Protein AF-A0A839HH64-F1 (afdb_monomer_lite)

Structure (mmCIF, N/CA/C/O backbone):
data_AF-A0A839HH64-F1
#
_entry.id   AF-A0A839HH64-F1
#
loop_
_atom_site.group_PDB
_atom_site.id
_atom_site.type_symbol
_atom_site.label_atom_id
_atom_site.label_alt_id
_atom_site.label_comp_id
_atom_site.label_asym_id
_atom_site.label_entity_id
_atom_site.label_seq_id
_atom_site.pdbx_PDB_ins_code
_atom_site.Cartn_x
_atom_site.Cartn_y
_atom_site.Cartn_z
_atom_site.occupancy
_atom_site.B_iso_or_equiv
_atom_site.auth_seq_id
_atom_site.auth_comp_id
_atom_site.auth_asym_id
_atom_site.auth_atom_id
_atom_site.pdbx_PDB_model_num
ATOM 1 N N . MET A 1 1 ? -17.867 -3.709 -2.383 1.00 79.31 1 MET A N 1
ATOM 2 C CA . MET A 1 1 ? -16.392 -3.810 -2.399 1.00 79.31 1 MET A CA 1
ATOM 3 C C . MET A 1 1 ? -15.884 -2.866 -1.326 1.00 79.31 1 MET A C 1
ATOM 5 O O . MET A 1 1 ? -16.223 -1.696 -1.430 1.00 79.31 1 MET A O 1
ATOM 9 N N . ARG A 1 2 ? -15.208 -3.344 -0.273 1.00 93.31 2 ARG A N 1
ATOM 10 C CA . ARG A 1 2 ? -14.896 -2.517 0.907 1.00 93.31 2 ARG A CA 1
ATOM 11 C C . ARG A 1 2 ? -13.442 -2.041 0.867 1.00 93.31 2 ARG A C 1
ATOM 13 O O . ARG A 1 2 ? -12.534 -2.836 0.623 1.00 93.31 2 ARG A O 1
ATOM 20 N N . THR A 1 3 ? -13.228 -0.746 1.090 1.00 96.69 3 THR A N 1
ATOM 21 C CA . THR A 1 3 ? -11.912 -0.095 0.963 1.00 96.69 3 THR A CA 1
ATOM 22 C C . THR A 1 3 ? -11.360 0.332 2.318 1.00 96.69 3 THR A C 1
ATOM 24 O O . THR A 1 3 ? -12.058 0.978 3.097 1.00 96.69 3 THR A O 1
ATOM 27 N N . LEU A 1 4 ? -10.097 0.013 2.594 1.00 97.62 4 LEU A N 1
ATOM 28 C CA . LEU A 1 4 ? -9.349 0.557 3.725 1.00 97.62 4 LEU A CA 1
ATOM 29 C C . LEU A 1 4 ? -8.485 1.723 3.237 1.00 97.62 4 LEU A C 1
ATOM 31 O O . LEU A 1 4 ? -7.649 1.555 2.353 1.00 97.62 4 LEU A O 1
ATOM 35 N N . VAL A 1 5 ? -8.666 2.908 3.807 1.00 97.81 5 VAL A N 1
ATOM 36 C CA . VAL A 1 5 ? -7.832 4.077 3.510 1.00 97.81 5 VAL A CA 1
ATOM 37 C C . VAL A 1 5 ? -6.973 4.398 4.724 1.00 97.81 5 VAL A C 1
ATOM 39 O O . VAL A 1 5 ? -7.489 4.652 5.811 1.00 97.81 5 VAL A O 1
ATOM 42 N N . LEU A 1 6 ? -5.657 4.410 4.541 1.00 97.19 6 LEU A N 1
ATOM 43 C CA . LEU A 1 6 ? -4.685 4.776 5.562 1.00 97.19 6 LEU A CA 1
ATOM 44 C C . LEU A 1 6 ? -4.087 6.136 5.219 1.00 97.19 6 LEU A C 1
ATOM 46 O O . LEU A 1 6 ? -3.498 6.295 4.157 1.00 97.19 6 LEU A O 1
ATOM 50 N N . ARG A 1 7 ? -4.219 7.112 6.116 1.00 95.38 7 ARG A N 1
ATOM 51 C CA . ARG A 1 7 ? -3.589 8.433 5.997 1.00 95.38 7 ARG A CA 1
ATOM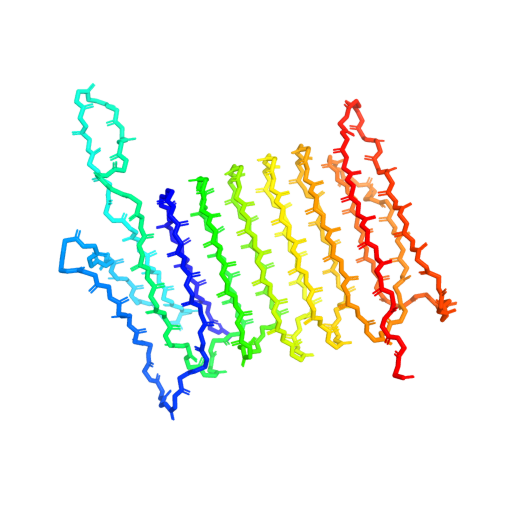 52 C C . ARG A 1 7 ? -2.512 8.559 7.055 1.00 95.38 7 ARG A C 1
ATOM 54 O O . ARG A 1 7 ? -2.819 8.719 8.236 1.00 95.38 7 ARG A O 1
ATOM 61 N N . LEU A 1 8 ? -1.264 8.427 6.631 1.00 91.38 8 LEU A N 1
ATOM 62 C CA . LEU A 1 8 ? -0.129 8.175 7.509 1.00 91.38 8 LEU A CA 1
ATOM 63 C C . LEU A 1 8 ? 0.887 9.319 7.434 1.00 91.38 8 LEU A C 1
ATOM 65 O O . LEU A 1 8 ? 1.167 9.857 6.363 1.00 91.38 8 LEU A O 1
ATOM 69 N N . GLY A 1 9 ? 1.468 9.663 8.582 1.00 87.62 9 GLY A N 1
ATOM 70 C CA . GLY A 1 9 ? 2.763 10.341 8.624 1.00 87.62 9 GLY A CA 1
ATOM 71 C C . GLY A 1 9 ? 3.918 9.333 8.551 1.00 87.62 9 GLY A C 1
ATOM 72 O O . GLY A 1 9 ? 3.677 8.135 8.377 1.00 87.62 9 GLY A O 1
ATOM 73 N N . PRO A 1 10 ? 5.164 9.791 8.739 1.00 89.25 10 PRO A N 1
ATOM 74 C CA . PRO A 1 10 ? 6.320 8.912 8.837 1.00 89.25 10 PRO A CA 1
ATOM 75 C C . PRO A 1 10 ? 6.176 7.869 9.947 1.00 89.25 10 PRO A C 1
ATOM 77 O O . PRO A 1 10 ? 5.667 8.161 11.032 1.00 89.25 10 PRO A O 1
ATOM 80 N N . GLY A 1 11 ? 6.661 6.656 9.695 1.00 91.38 11 GLY A N 1
ATOM 81 C CA . GLY A 1 11 ? 6.593 5.554 10.652 1.00 91.38 11 GLY A CA 1
ATOM 82 C C . GLY A 1 11 ? 6.403 4.201 9.986 1.00 91.38 11 GLY A C 1
ATOM 83 O O . GLY A 1 11 ? 6.681 4.037 8.803 1.00 91.38 11 GLY A O 1
ATOM 84 N N . ARG A 1 12 ? 5.928 3.225 10.756 1.00 95.50 12 ARG A N 1
ATOM 85 C CA . ARG A 1 12 ? 5.711 1.845 10.342 1.00 95.50 12 ARG A CA 1
ATOM 86 C C . ARG A 1 12 ? 4.278 1.397 10.623 1.00 95.50 12 ARG A C 1
ATOM 88 O O . ARG A 1 12 ? 3.781 1.532 11.739 1.00 95.50 12 ARG A O 1
ATOM 95 N N . VAL A 1 13 ? 3.645 0.789 9.626 1.00 97.12 13 VAL A N 1
ATOM 96 C CA . VAL A 1 13 ? 2.345 0.121 9.761 1.00 97.12 13 VAL A CA 1
ATOM 97 C C . VAL A 1 13 ? 2.488 -1.335 9.347 1.00 97.12 13 VAL A C 1
ATOM 99 O O . VAL A 1 13 ? 3.085 -1.629 8.317 1.00 97.12 13 VAL A O 1
ATOM 102 N N . GLN A 1 14 ? 1.943 -2.249 10.139 1.00 97.94 14 GLN A N 1
ATOM 103 C CA . GLN A 1 14 ? 1.872 -3.669 9.822 1.00 97.94 14 GLN A CA 1
ATOM 104 C C . GLN A 1 14 ? 0.412 -4.091 9.671 1.00 97.94 14 GLN A C 1
ATOM 106 O O . GLN A 1 14 ? -0.398 -3.828 10.552 1.00 97.94 14 GLN A O 1
ATOM 111 N N . LEU A 1 15 ? 0.094 -4.753 8.565 1.00 97.31 15 LEU A N 1
ATOM 112 C CA . LEU A 1 15 ? -1.215 -5.302 8.240 1.00 97.31 15 LEU A CA 1
ATOM 113 C C . LEU A 1 15 ? -1.132 -6.827 8.290 1.00 97.31 15 LEU A C 1
ATOM 115 O O . LEU A 1 15 ? -0.247 -7.419 7.664 1.00 97.31 15 LEU A O 1
ATOM 119 N N . SER A 1 16 ? -2.058 -7.443 9.013 1.00 95.81 16 SER A N 1
ATOM 120 C CA . SER A 1 16 ? -2.224 -8.894 9.107 1.00 95.81 16 SER A CA 1
ATOM 121 C C . SER A 1 16 ? -3.705 -9.268 9.003 1.00 95.81 16 SER A C 1
ATOM 123 O O . SER A 1 16 ? -4.564 -8.415 9.233 1.00 95.81 16 SER A O 1
ATOM 125 N N . PRO A 1 17 ? -4.048 -10.512 8.638 1.00 94.19 17 PRO A N 1
ATOM 126 C CA . PRO A 1 17 ? -5.440 -10.941 8.603 1.00 94.19 17 PRO A CA 1
ATOM 127 C C . PRO A 1 17 ? -6.057 -10.939 10.010 1.00 94.19 17 PRO A C 1
ATOM 129 O O . PRO A 1 17 ? -5.425 -11.349 10.987 1.00 94.19 17 PRO A O 1
ATOM 132 N N . ALA A 1 18 ? -7.306 -10.487 10.116 1.00 93.69 18 ALA A N 1
ATOM 133 C CA . ALA A 1 18 ? -8.106 -10.618 11.328 1.00 93.69 18 ALA A CA 1
ATOM 134 C C . ALA A 1 18 ? -8.768 -12.000 11.398 1.00 93.69 18 ALA A C 1
ATOM 136 O O . ALA A 1 18 ? -9.214 -12.544 10.390 1.00 93.69 18 ALA A O 1
ATOM 137 N N . ALA A 1 19 ? -8.883 -12.546 12.610 1.00 89.00 19 ALA A N 1
ATOM 138 C CA . ALA A 1 19 ? -9.630 -13.782 12.853 1.00 89.00 19 ALA A CA 1
ATOM 139 C C . ALA A 1 19 ? -11.159 -13.572 12.856 1.00 89.00 19 ALA A C 1
ATOM 141 O O . ALA A 1 19 ? -11.914 -14.533 12.742 1.00 89.00 19 ALA A O 1
ATOM 142 N N . GLY A 1 20 ? -11.614 -12.325 13.015 1.00 89.62 20 GLY A N 1
ATOM 143 C CA . GLY A 1 20 ? -13.026 -11.945 13.064 1.00 89.62 20 GLY A CA 1
ATOM 144 C C . GLY A 1 20 ? -13.391 -10.904 12.006 1.00 89.62 20 GLY A C 1
ATOM 145 O O . GLY A 1 20 ? -12.562 -10.502 11.197 1.00 89.62 20 GLY A O 1
ATOM 146 N N . ALA A 1 21 ? -14.642 -10.442 12.038 1.00 88.94 21 ALA A N 1
ATOM 147 C CA . ALA A 1 21 ? -15.165 -9.435 11.107 1.00 88.94 21 ALA A CA 1
ATOM 148 C C . ALA A 1 21 ? -14.762 -7.989 11.462 1.00 88.94 21 ALA A C 1
ATOM 150 O O . ALA A 1 21 ? -15.104 -7.045 10.748 1.00 88.94 21 ALA A O 1
ATOM 151 N N . GLU A 1 22 ? -14.068 -7.795 12.582 1.00 93.06 22 GLU A N 1
ATOM 152 C CA . GLU A 1 22 ? -13.715 -6.473 13.082 1.00 93.06 22 GLU A CA 1
ATOM 153 C C . GLU A 1 22 ? -12.325 -6.039 12.619 1.00 93.06 22 GLU A C 1
ATOM 155 O O . GLU A 1 22 ? -11.358 -6.797 12.661 1.00 93.06 22 GLU A O 1
ATOM 160 N N . LEU A 1 23 ? -12.232 -4.770 12.214 1.00 95.81 23 LEU A N 1
ATOM 161 C CA . LEU A 1 23 ? -10.964 -4.088 11.983 1.00 95.81 23 LEU A CA 1
ATOM 162 C C . LEU A 1 23 ? -10.389 -3.645 13.330 1.00 95.81 23 LEU A C 1
ATOM 164 O O . LEU A 1 23 ? -10.959 -2.754 13.974 1.00 95.81 23 LEU A O 1
ATOM 168 N N . ILE A 1 24 ? -9.258 -4.232 13.716 1.00 96.56 24 ILE A N 1
ATOM 169 C CA . ILE A 1 24 ? -8.593 -3.977 15.000 1.00 96.56 24 ILE A CA 1
ATOM 170 C C . ILE A 1 24 ? -7.303 -3.203 14.742 1.00 96.56 24 ILE A C 1
ATOM 172 O O . ILE A 1 24 ? -6.513 -3.581 13.881 1.00 96.56 24 ILE A O 1
ATOM 176 N N . VAL A 1 25 ? -7.083 -2.126 15.499 1.00 97.00 25 VAL A N 1
ATOM 177 C CA . VAL A 1 25 ? -5.849 -1.333 15.454 1.00 97.00 25 VAL A CA 1
ATOM 178 C C . VAL A 1 25 ? -5.179 -1.379 16.820 1.00 97.00 25 VAL A C 1
ATOM 180 O O . VAL A 1 25 ? -5.763 -0.965 17.819 1.00 97.00 25 VAL A O 1
ATOM 183 N N . THR A 1 26 ? -3.937 -1.845 16.859 1.00 96.75 26 THR A N 1
ATOM 184 C CA . THR A 1 26 ? -3.077 -1.854 18.043 1.00 96.75 26 THR A CA 1
ATOM 185 C C . THR A 1 26 ? -1.970 -0.820 17.866 1.00 96.75 26 THR A C 1
ATOM 187 O O . THR A 1 26 ? -1.238 -0.832 16.875 1.00 96.75 26 THR A O 1
ATOM 190 N N . CYS A 1 27 ? -1.873 0.106 18.817 1.00 94.44 27 CYS A N 1
ATOM 191 C CA . CYS A 1 27 ? -0.929 1.222 18.808 1.00 94.44 27 CYS A CA 1
ATOM 192 C C . CYS A 1 27 ? -0.763 1.792 20.226 1.00 94.44 27 CYS A C 1
ATOM 194 O O . CYS A 1 27 ? -1.498 1.410 21.140 1.00 94.44 27 CYS A O 1
ATOM 196 N N . ALA A 1 28 ? 0.191 2.706 20.414 1.00 90.69 28 ALA A N 1
ATOM 197 C CA . ALA A 1 28 ? 0.298 3.470 21.654 1.00 90.69 28 ALA A CA 1
ATOM 198 C C . ALA A 1 28 ? -0.903 4.424 21.826 1.00 90.69 28 ALA A C 1
ATOM 200 O O . ALA A 1 28 ? -1.497 4.875 20.846 1.00 90.69 28 ALA A O 1
ATOM 201 N N . ASN A 1 29 ? -1.257 4.754 23.073 1.00 86.62 29 ASN A N 1
ATOM 202 C CA . ASN A 1 29 ? -2.435 5.580 23.377 1.00 86.62 29 ASN A CA 1
ATOM 203 C C . ASN A 1 29 ? -2.401 6.959 22.699 1.00 86.62 29 ASN A C 1
ATOM 205 O O . ASN A 1 29 ? -3.432 7.464 22.267 1.00 86.62 29 ASN A O 1
ATOM 209 N N . ASP A 1 30 ? -1.219 7.557 22.579 1.00 86.12 30 ASP A N 1
ATOM 210 C CA . ASP A 1 30 ? -0.994 8.845 21.921 1.00 86.12 30 ASP A CA 1
ATOM 211 C C . ASP A 1 30 ? -0.938 8.750 20.385 1.00 86.12 30 ASP A C 1
ATOM 213 O O . ASP A 1 30 ? -0.837 9.770 19.706 1.00 86.12 30 ASP A O 1
ATOM 217 N N . GLN A 1 31 ? -1.037 7.539 19.833 1.00 89.69 31 GLN A N 1
ATOM 218 C CA . GLN A 1 31 ? -1.031 7.257 18.400 1.00 89.69 31 GLN A CA 1
ATOM 219 C C . GLN A 1 31 ? -2.377 6.736 17.884 1.00 89.69 31 GLN A C 1
ATOM 221 O O . GLN A 1 31 ? -2.447 6.289 16.738 1.00 89.69 31 GLN A O 1
ATOM 226 N N . GLN A 1 32 ? -3.446 6.779 18.689 1.00 92.06 32 GLN A N 1
ATOM 227 C CA . GLN A 1 32 ? -4.752 6.278 18.260 1.00 92.06 32 GLN A CA 1
ATOM 228 C C . GLN A 1 32 ? -5.244 6.993 16.986 1.00 92.06 32 GLN A C 1
ATOM 230 O O . GLN A 1 32 ? -5.285 8.232 16.948 1.00 92.06 32 GLN A O 1
ATOM 235 N N . PRO A 1 33 ? -5.634 6.236 15.938 1.00 94.62 33 PRO A N 1
ATOM 236 C CA . PRO A 1 33 ? -6.137 6.816 14.701 1.00 94.62 33 PRO A CA 1
ATOM 237 C C . PRO A 1 33 ? -7.438 7.577 14.926 1.00 94.62 33 PRO A C 1
ATOM 239 O O . PRO A 1 33 ? -8.324 7.131 15.655 1.00 94.62 33 PRO A O 1
ATOM 242 N N . GLN A 1 34 ? -7.626 8.654 14.169 1.00 95.31 34 GLN A N 1
ATOM 243 C CA . GLN A 1 34 ? -8.973 9.125 13.873 1.00 95.31 34 GLN A CA 1
ATOM 244 C C . GLN A 1 34 ? -9.615 8.149 12.884 1.00 95.31 34 GLN A C 1
ATOM 246 O O . GLN A 1 34 ? -9.121 7.975 11.765 1.00 95.31 34 GLN A O 1
ATOM 251 N N . ARG A 1 35 ? -10.703 7.499 13.303 1.00 96.94 35 ARG A N 1
ATOM 252 C CA . ARG A 1 35 ? -11.434 6.510 12.507 1.00 96.94 35 ARG A CA 1
ATOM 253 C C . ARG A 1 35 ? -12.712 7.114 11.938 1.00 96.94 35 ARG A C 1
ATOM 255 O O . ARG A 1 35 ? -13.480 7.747 12.657 1.00 96.94 35 ARG A O 1
ATOM 262 N N . ARG A 1 36 ? -12.950 6.886 10.646 1.00 97.44 36 ARG A N 1
ATOM 263 C CA . ARG A 1 36 ? -14.204 7.220 9.967 1.00 97.44 36 ARG A CA 1
ATOM 264 C C . ARG A 1 36 ? -14.698 6.017 9.180 1.00 97.44 36 ARG A C 1
ATOM 266 O O . ARG A 1 36 ? -14.044 5.599 8.228 1.00 97.44 36 ARG A O 1
ATOM 273 N N . ASP A 1 37 ? -15.863 5.510 9.550 1.00 96.44 37 ASP A N 1
ATOM 274 C CA . ASP A 1 37 ? -16.539 4.427 8.844 1.00 96.44 37 ASP A CA 1
ATOM 275 C C . ASP A 1 37 ? -17.561 4.995 7.839 1.00 96.44 37 ASP A C 1
ATOM 277 O O . ASP A 1 37 ? -18.224 6.006 8.081 1.00 96.44 37 ASP A O 1
ATOM 281 N N . THR A 1 38 ? -17.665 4.346 6.684 1.00 94.12 38 THR A N 1
ATOM 282 C CA . THR A 1 38 ? -18.643 4.611 5.620 1.00 94.12 38 THR A CA 1
ATOM 283 C C . THR A 1 38 ? -19.171 3.272 5.091 1.00 94.12 38 THR A C 1
ATOM 285 O O . THR A 1 38 ? -18.537 2.242 5.335 1.00 94.12 38 THR A O 1
ATOM 288 N N . PRO A 1 39 ? -20.286 3.247 4.339 1.00 90.19 39 PRO A N 1
ATOM 289 C CA . PRO A 1 39 ? -20.757 2.014 3.704 1.00 90.19 39 PRO A CA 1
ATOM 290 C C . PRO A 1 39 ? -19.707 1.363 2.788 1.00 90.19 39 PRO A C 1
ATOM 292 O O . PRO A 1 39 ? -19.622 0.140 2.715 1.00 90.19 39 PRO A O 1
ATOM 295 N N . ASP A 1 40 ? -18.869 2.177 2.141 1.00 92.00 40 ASP A N 1
ATOM 296 C CA . ASP A 1 40 ? -17.885 1.719 1.156 1.00 92.00 40 ASP A CA 1
ATOM 297 C C . ASP A 1 40 ? -16.534 1.331 1.771 1.00 92.00 40 ASP A C 1
ATOM 299 O O . ASP A 1 40 ? -15.671 0.767 1.092 1.00 92.00 40 ASP A O 1
ATOM 303 N N . GLY A 1 41 ? -16.303 1.635 3.051 1.00 95.62 41 GLY A N 1
ATOM 304 C CA . GLY A 1 41 ? -14.971 1.486 3.617 1.00 95.62 41 GLY A CA 1
ATOM 305 C C . GLY A 1 41 ? -14.717 2.189 4.937 1.00 95.62 41 GLY A C 1
ATOM 306 O O . GLY A 1 41 ? -15.605 2.779 5.552 1.00 95.62 41 GLY A O 1
ATOM 307 N N . VAL A 1 42 ? -13.460 2.124 5.360 1.00 97.81 42 VAL A N 1
ATOM 308 C CA . VAL A 1 42 ? -12.969 2.716 6.604 1.00 97.81 42 VAL A CA 1
ATOM 309 C C . VAL A 1 42 ? -11.732 3.540 6.308 1.00 97.81 42 VAL A C 1
ATOM 311 O O . VAL A 1 42 ? -10.827 3.082 5.615 1.00 97.81 42 VAL A O 1
ATOM 314 N N . THR A 1 43 ? -11.680 4.743 6.869 1.00 98.00 43 THR A N 1
ATOM 315 C CA . THR A 1 43 ? -10.507 5.615 6.819 1.00 98.00 43 THR A CA 1
ATOM 316 C C . THR A 1 43 ? -9.887 5.716 8.207 1.00 98.00 43 THR A C 1
ATOM 318 O O . THR A 1 43 ? -10.574 6.079 9.165 1.00 98.00 43 THR A O 1
ATOM 321 N N . LEU A 1 44 ? -8.587 5.442 8.308 1.00 97.56 44 LEU A N 1
ATOM 322 C CA . LEU A 1 44 ? -7.770 5.643 9.505 1.00 97.56 44 LEU A CA 1
ATOM 323 C C . LEU A 1 44 ? -6.768 6.767 9.245 1.00 97.56 44 LEU A C 1
ATOM 325 O O . LEU A 1 44 ? -5.968 6.685 8.314 1.00 97.56 44 LEU A O 1
ATOM 329 N N . THR A 1 45 ? -6.813 7.822 10.058 1.00 95.38 45 THR A N 1
ATOM 330 C CA . THR A 1 45 ? -5.930 8.990 9.922 1.00 95.38 45 THR A CA 1
ATOM 331 C C . THR A 1 45 ? -5.032 9.125 11.141 1.00 95.38 45 THR A C 1
ATOM 333 O O . THR A 1 45 ? -5.521 9.206 12.269 1.00 95.38 45 THR A O 1
ATOM 336 N N . ALA A 1 46 ? -3.718 9.133 10.917 1.00 91.75 46 ALA A N 1
ATOM 337 C CA . ALA A 1 46 ? -2.737 9.379 11.962 1.00 91.75 46 ALA A CA 1
ATOM 338 C C . ALA A 1 46 ? -2.855 10.828 12.447 1.00 91.75 46 ALA A C 1
ATOM 340 O O . ALA A 1 46 ? -3.010 11.750 11.643 1.00 91.75 46 ALA A O 1
ATOM 341 N N . GLN A 1 47 ? -2.785 11.037 13.761 1.00 86.38 47 GLN A N 1
ATOM 342 C CA . GLN A 1 47 ? -2.816 12.385 14.318 1.00 86.38 47 GLN A CA 1
ATOM 343 C C . GLN A 1 47 ? -1.545 13.144 13.920 1.00 86.38 47 GLN A C 1
ATOM 345 O O . GLN A 1 47 ? -0.435 12.622 14.020 1.00 86.38 47 GLN A O 1
ATOM 350 N N . GLN A 1 48 ? -1.706 14.387 13.476 1.00 78.69 48 GLN A N 1
ATOM 351 C CA . GLN A 1 48 ? -0.599 15.291 13.172 1.00 78.69 48 GLN A CA 1
ATOM 352 C C . GLN A 1 48 ? -0.567 16.404 14.215 1.00 78.69 48 GLN A C 1
ATOM 354 O O . GLN A 1 48 ? -1.617 16.872 14.660 1.00 78.69 48 GLN A O 1
ATOM 359 N N . ARG A 1 49 ? 0.633 16.842 14.612 1.00 71.75 49 ARG A N 1
ATOM 360 C CA . ARG A 1 49 ? 0.785 18.040 15.440 1.00 71.75 49 ARG A CA 1
ATOM 361 C C . ARG A 1 49 ? 1.197 19.203 14.560 1.00 71.75 49 ARG A C 1
ATOM 363 O O . ARG A 1 49 ? 2.197 19.129 13.856 1.00 71.75 49 ARG A O 1
ATOM 370 N N . THR A 1 50 ? 0.463 20.301 14.646 1.00 67.31 50 THR A N 1
ATOM 371 C CA . THR A 1 50 ? 0.895 21.561 14.046 1.00 67.31 50 THR A CA 1
ATOM 372 C C . THR A 1 50 ? 1.753 22.307 15.060 1.00 67.31 50 THR A C 1
ATOM 374 O O . THR A 1 50 ? 1.242 22.773 16.077 1.00 67.31 50 THR A O 1
ATOM 377 N N . LEU A 1 51 ? 3.054 22.418 14.802 1.00 61.00 51 LEU A N 1
ATOM 378 C CA . LEU A 1 51 ? 3.971 23.244 15.583 1.00 61.00 51 LEU A CA 1
ATOM 379 C C . LEU A 1 51 ? 4.381 24.442 14.722 1.00 61.00 51 LEU A C 1
ATOM 381 O O . LEU A 1 51 ? 4.905 24.263 13.627 1.00 61.00 51 LEU A O 1
ATOM 385 N N . LEU A 1 52 ? 4.124 25.665 15.196 1.00 70.75 52 LEU A N 1
ATOM 386 C CA . LEU A 1 52 ? 4.496 26.906 14.491 1.00 70.75 52 LEU A CA 1
ATOM 387 C C . LEU A 1 52 ? 3.962 26.990 13.042 1.00 70.75 52 LEU A C 1
ATOM 389 O O . LEU A 1 52 ? 4.631 27.500 12.150 1.00 70.75 52 LEU A O 1
ATOM 393 N N . GLY A 1 53 ? 2.756 26.464 12.795 1.00 67.56 53 GLY A N 1
ATOM 394 C CA . GLY A 1 53 ? 2.139 26.445 11.460 1.00 67.56 53 GLY A CA 1
ATOM 395 C C . GLY A 1 53 ? 2.649 25.338 10.531 1.00 67.56 53 GLY A C 1
ATOM 396 O O . GLY A 1 53 ? 2.157 25.213 9.413 1.00 67.56 53 GLY A O 1
ATOM 397 N N . ILE A 1 54 ? 3.582 24.503 10.993 1.00 60.44 54 ILE A N 1
ATOM 398 C CA . ILE A 1 54 ? 4.115 23.358 10.253 1.00 60.44 54 ILE A CA 1
ATOM 399 C C . ILE A 1 54 ? 3.529 22.083 10.857 1.00 60.44 54 ILE A C 1
ATOM 401 O O . ILE A 1 54 ? 3.567 21.888 12.070 1.00 60.44 54 ILE A O 1
ATOM 405 N N . SER A 1 55 ? 2.977 21.208 10.019 1.00 58.53 55 SER A N 1
ATOM 406 C CA . SER A 1 55 ? 2.512 19.889 10.461 1.00 58.53 55 SER A CA 1
ATOM 407 C C . SER A 1 55 ? 3.715 18.961 10.596 1.00 58.53 55 SER A C 1
ATOM 409 O O . SER A 1 55 ? 4.311 18.568 9.596 1.00 58.53 55 SER A O 1
ATOM 411 N N . ILE A 1 56 ? 4.092 18.641 11.833 1.00 60.50 56 ILE A N 1
ATOM 412 C CA . ILE A 1 56 ? 5.213 17.761 12.161 1.00 60.50 56 ILE A CA 1
ATOM 413 C C . ILE A 1 56 ? 4.640 16.502 12.827 1.00 60.50 56 ILE A C 1
ATOM 415 O O . ILE A 1 56 ? 3.818 16.614 13.745 1.00 60.50 56 ILE A O 1
ATOM 419 N N . PRO A 1 57 ? 5.030 15.288 12.405 1.00 58.00 57 PRO A N 1
ATOM 420 C CA . PRO A 1 57 ? 4.708 14.085 13.163 1.00 58.00 57 PRO A CA 1
ATOM 421 C C . PRO A 1 57 ? 5.315 14.199 14.567 1.00 58.00 57 PRO A C 1
ATOM 423 O O . PRO A 1 57 ? 6.488 14.536 14.717 1.00 58.00 57 PRO A O 1
ATOM 426 N N . SER A 1 58 ? 4.520 13.944 15.607 1.00 62.94 58 SER A N 1
ATOM 427 C CA . SER A 1 58 ? 4.994 14.035 16.993 1.00 62.94 58 SER A CA 1
ATOM 428 C C . SER A 1 58 ? 6.063 12.995 17.307 1.00 62.94 58 SER A C 1
ATOM 430 O O . SER A 1 58 ? 6.963 13.277 18.092 1.00 62.94 58 SER A O 1
ATOM 432 N N . GLN A 1 59 ? 5.947 11.814 16.695 1.00 73.88 59 GLN A N 1
ATOM 433 C CA . GLN A 1 59 ? 6.854 10.670 16.761 1.00 73.88 59 GLN A CA 1
ATOM 434 C C . GLN A 1 59 ? 6.622 9.786 15.519 1.00 73.88 59 GLN A C 1
ATOM 436 O O . GLN A 1 59 ? 5.573 9.924 14.879 1.00 73.88 59 GLN A O 1
ATOM 441 N N . PRO A 1 60 ? 7.548 8.871 15.175 1.00 83.19 60 PRO A N 1
ATOM 442 C CA . PRO A 1 60 ? 7.280 7.839 14.181 1.00 83.19 60 PRO A CA 1
ATOM 443 C C . PRO A 1 60 ? 6.048 7.009 14.567 1.00 83.19 60 PRO A C 1
ATOM 445 O O . PRO A 1 60 ? 5.918 6.544 15.702 1.00 83.19 60 PRO A O 1
ATOM 448 N N . LEU A 1 61 ? 5.131 6.837 13.618 1.00 90.25 61 LEU A N 1
ATOM 449 C CA . LEU A 1 61 ? 3.925 6.030 13.789 1.00 90.25 61 LEU A CA 1
ATOM 450 C C . LEU A 1 61 ? 4.276 4.545 13.950 1.00 90.25 61 LEU A C 1
ATOM 452 O O . LEU A 1 61 ? 5.120 4.046 13.213 1.00 90.25 61 LEU A O 1
ATOM 456 N N . HIS A 1 62 ? 3.604 3.819 14.841 1.00 94.44 62 HIS A N 1
ATOM 457 C CA . HIS A 1 62 ? 3.734 2.365 14.960 1.00 94.44 62 HIS A CA 1
ATOM 458 C C . HIS A 1 62 ? 2.362 1.713 15.138 1.00 94.44 62 HIS A C 1
ATOM 460 O O . HIS A 1 62 ? 1.846 1.615 16.252 1.00 94.44 62 HIS A O 1
ATOM 466 N N . TRP A 1 63 ? 1.764 1.260 14.034 1.00 96.19 63 TRP A N 1
ATOM 467 C CA . TRP A 1 63 ? 0.457 0.593 14.044 1.00 96.19 63 TRP A CA 1
ATOM 468 C C . TRP A 1 63 ? 0.559 -0.868 13.629 1.00 96.19 63 TRP A C 1
ATOM 470 O O . TRP A 1 63 ? 1.238 -1.205 12.661 1.00 96.19 63 TRP A O 1
ATOM 480 N N . GLN A 1 64 ? -0.189 -1.721 14.318 1.00 97.69 64 GLN A N 1
ATOM 481 C CA . GLN A 1 64 ? -0.535 -3.062 13.860 1.00 97.69 64 GLN A CA 1
ATOM 482 C C . GLN A 1 64 ? -2.037 -3.093 13.595 1.00 97.69 64 GLN A C 1
ATOM 484 O O . GLN A 1 64 ? -2.825 -2.706 14.454 1.00 97.69 64 GLN A O 1
ATOM 489 N N . ILE A 1 65 ? -2.435 -3.505 12.399 1.00 97.50 65 ILE A N 1
ATOM 490 C CA . ILE A 1 65 ? -3.827 -3.508 11.960 1.00 97.50 65 ILE A CA 1
ATOM 491 C C . ILE A 1 65 ? -4.190 -4.926 11.547 1.00 97.50 65 ILE A C 1
ATOM 493 O O . ILE A 1 65 ? -3.605 -5.474 10.613 1.00 97.50 65 ILE A O 1
ATOM 497 N N . GLN A 1 66 ? -5.176 -5.498 12.227 1.00 97.31 66 GLN A N 1
ATOM 498 C CA . GLN A 1 66 ? -5.786 -6.753 11.816 1.00 97.31 66 GLN A CA 1
ATOM 499 C C . GLN A 1 66 ? -6.959 -6.431 10.896 1.00 97.31 66 GLN A C 1
ATOM 501 O O . GLN A 1 66 ? -7.907 -5.749 11.296 1.00 97.31 66 GLN A O 1
ATOM 506 N N . VAL A 1 67 ? -6.862 -6.889 9.652 1.00 96.19 67 VAL A N 1
ATOM 507 C CA . VAL A 1 67 ? -7.773 -6.557 8.559 1.00 96.19 67 VAL A CA 1
ATOM 508 C C . VAL A 1 67 ? -8.731 -7.726 8.310 1.00 96.19 67 VAL A C 1
ATOM 510 O O . VAL A 1 67 ? -8.266 -8.830 8.018 1.00 96.19 67 VAL A O 1
ATOM 513 N N . PRO A 1 68 ? -10.054 -7.518 8.409 1.00 94.19 68 PRO A N 1
ATOM 514 C CA . PRO A 1 68 ? -11.026 -8.548 8.079 1.00 94.19 68 PRO A CA 1
ATOM 515 C C . PRO A 1 68 ? -11.088 -8.791 6.567 1.00 94.19 68 PRO A C 1
ATOM 517 O O . PRO A 1 68 ? -10.744 -7.932 5.755 1.00 94.19 68 PRO A O 1
ATOM 520 N N . THR A 1 69 ? -11.519 -9.991 6.184 1.00 90.69 69 THR A N 1
ATOM 521 C CA . THR A 1 69 ? -11.450 -10.499 4.801 1.00 90.69 69 THR A CA 1
ATOM 522 C C . THR A 1 69 ? -12.418 -9.828 3.825 1.00 90.69 69 THR A C 1
ATOM 524 O O . THR A 1 69 ? -12.338 -10.059 2.621 1.00 90.69 69 THR A O 1
ATOM 527 N N . ASP A 1 70 ? -13.341 -9.004 4.317 1.00 92.12 70 ASP A N 1
ATOM 528 C CA . ASP A 1 70 ? -14.297 -8.260 3.499 1.00 92.12 70 ASP A CA 1
ATOM 529 C C . ASP A 1 70 ? -13.688 -6.994 2.869 1.00 92.12 70 ASP A C 1
ATOM 531 O O . ASP A 1 70 ? -14.232 -6.468 1.890 1.00 92.12 70 ASP A O 1
ATOM 535 N N . PHE A 1 71 ? -12.545 -6.525 3.382 1.00 93.38 71 PHE A N 1
ATOM 536 C CA . PHE A 1 71 ? -11.728 -5.530 2.699 1.00 93.38 71 PHE A CA 1
ATOM 537 C C . PHE A 1 71 ? -10.933 -6.176 1.578 1.00 93.38 71 PHE A C 1
ATOM 539 O O . PHE A 1 71 ? -10.179 -7.119 1.779 1.00 93.38 71 PHE A O 1
ATOM 546 N N . ASN A 1 72 ? -11.058 -5.607 0.389 1.00 91.62 72 ASN A N 1
ATOM 547 C CA . ASN A 1 72 ? -10.329 -6.067 -0.784 1.00 91.62 72 ASN A CA 1
ATOM 548 C C . ASN A 1 72 ? -9.662 -4.927 -1.552 1.00 91.62 72 ASN A C 1
ATOM 550 O O . ASN A 1 72 ? -8.981 -5.179 -2.542 1.00 91.62 72 ASN A O 1
ATOM 554 N N . ARG A 1 73 ? -9.802 -3.679 -1.100 1.00 94.81 73 ARG A N 1
ATOM 555 C CA . ARG A 1 73 ? -8.991 -2.560 -1.583 1.00 94.81 73 ARG A CA 1
ATOM 556 C C . ARG A 1 73 ? -8.283 -1.881 -0.431 1.00 94.81 73 ARG A C 1
ATOM 558 O O . ARG A 1 73 ? -8.891 -1.675 0.621 1.00 94.81 73 ARG A O 1
ATOM 565 N N . ILE A 1 74 ? -7.056 -1.440 -0.672 1.00 96.56 74 ILE A N 1
ATOM 566 C CA . ILE A 1 74 ? -6.350 -0.545 0.238 1.00 96.56 74 ILE A CA 1
ATOM 567 C C . ILE A 1 74 ? -5.726 0.634 -0.502 1.00 96.56 74 ILE A C 1
ATOM 569 O O . ILE A 1 74 ? -5.103 0.488 -1.552 1.00 96.56 74 ILE A O 1
ATOM 573 N N . THR A 1 75 ? -5.901 1.825 0.063 1.00 96.69 75 THR A N 1
ATOM 574 C CA . THR A 1 75 ? -5.208 3.044 -0.358 1.00 96.69 75 THR A CA 1
ATOM 575 C C . THR A 1 75 ? -4.388 3.574 0.805 1.00 96.69 75 THR A C 1
ATOM 577 O O . THR A 1 75 ? -4.922 3.845 1.877 1.00 96.69 75 THR A O 1
ATOM 580 N N . ILE A 1 76 ? -3.089 3.725 0.595 1.00 96.25 76 ILE A N 1
ATOM 581 C CA . ILE A 1 76 ? -2.129 4.217 1.575 1.00 96.25 76 ILE A CA 1
ATOM 582 C C . ILE A 1 76 ? -1.682 5.594 1.105 1.00 96.25 76 ILE A C 1
ATOM 584 O O . ILE A 1 76 ? -0.971 5.703 0.118 1.00 96.25 76 ILE A O 1
ATOM 588 N N . GLN A 1 77 ? -2.093 6.640 1.806 1.00 95.06 77 GLN A N 1
ATOM 589 C CA . GLN A 1 77 ? -1.683 8.019 1.563 1.00 95.06 77 GLN A CA 1
ATOM 590 C C . GLN A 1 77 ? -0.634 8.378 2.611 1.00 95.06 77 GLN A C 1
ATOM 592 O O . GLN A 1 77 ? -0.973 8.565 3.783 1.00 95.06 77 GLN A O 1
ATOM 597 N N . ALA A 1 78 ? 0.636 8.414 2.218 1.00 89.81 78 ALA A N 1
ATOM 598 C CA . ALA A 1 78 ? 1.744 8.510 3.155 1.00 89.81 78 ALA A CA 1
ATOM 599 C C . ALA A 1 78 ? 2.895 9.394 2.662 1.00 89.81 78 ALA A C 1
ATOM 601 O O . ALA A 1 78 ? 3.194 9.489 1.472 1.00 89.81 78 ALA A O 1
ATOM 602 N N . ALA A 1 79 ? 3.580 10.012 3.622 1.00 88.88 79 ALA A N 1
ATOM 603 C CA . ALA A 1 79 ? 4.860 10.673 3.409 1.00 88.88 79 ALA A CA 1
ATOM 604 C C . ALA A 1 79 ? 5.889 10.060 4.365 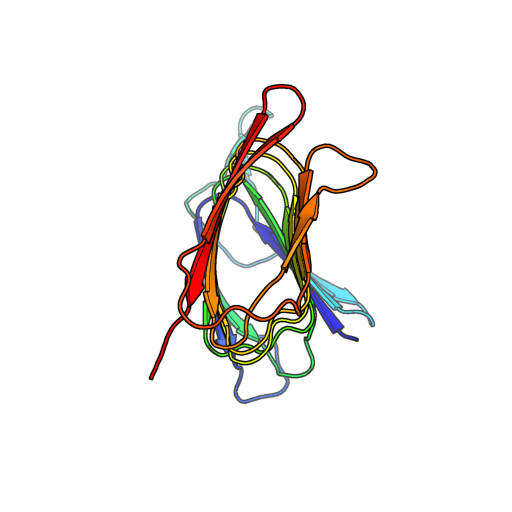1.00 88.88 79 ALA A C 1
ATOM 606 O O . ALA A 1 79 ? 5.770 10.226 5.579 1.00 88.88 79 ALA A O 1
ATOM 607 N N . GLY A 1 80 ? 6.877 9.335 3.832 1.00 87.81 80 GLY A N 1
ATOM 608 C CA . GLY A 1 80 ? 7.937 8.710 4.631 1.00 87.81 80 GLY A CA 1
ATOM 609 C C . GLY A 1 80 ? 7.498 7.518 5.490 1.00 87.81 80 GLY A C 1
ATOM 610 O O . GLY A 1 80 ? 8.104 7.282 6.537 1.00 87.81 80 GLY A O 1
ATOM 611 N N . ALA A 1 81 ? 6.433 6.799 5.116 1.00 90.81 81 ALA A N 1
ATOM 612 C CA . ALA A 1 81 ? 5.974 5.629 5.869 1.00 90.81 81 ALA A CA 1
ATOM 613 C C . ALA A 1 81 ? 6.487 4.316 5.267 1.00 90.81 81 ALA A C 1
ATOM 615 O O . ALA A 1 81 ? 6.615 4.186 4.052 1.00 90.81 81 ALA A O 1
ATOM 616 N N . THR A 1 82 ? 6.692 3.320 6.122 1.00 94.69 82 THR A N 1
ATOM 617 C CA . THR A 1 82 ? 6.911 1.922 5.754 1.00 94.69 82 THR A CA 1
ATOM 618 C C . THR A 1 82 ? 5.655 1.120 6.078 1.00 94.69 82 THR A C 1
ATOM 620 O O . THR A 1 82 ? 5.248 1.037 7.237 1.00 94.69 82 THR A O 1
ATOM 623 N N . VAL A 1 83 ? 5.041 0.495 5.080 1.00 95.81 83 VAL A N 1
ATOM 624 C CA . VAL A 1 83 ? 3.875 -0.373 5.272 1.00 95.81 83 VAL A CA 1
ATOM 625 C C . VAL A 1 83 ? 4.244 -1.810 4.955 1.00 95.81 83 VAL A C 1
ATOM 627 O O . VAL A 1 83 ? 4.794 -2.095 3.900 1.00 95.81 83 VAL A O 1
ATOM 630 N N . LEU A 1 84 ? 3.925 -2.716 5.872 1.00 96.31 84 LEU A N 1
ATOM 631 C CA . LEU A 1 84 ? 4.146 -4.148 5.735 1.00 96.31 84 LEU A CA 1
ATOM 632 C C . LEU A 1 84 ? 2.795 -4.844 5.686 1.00 96.31 84 LEU A C 1
ATOM 634 O O . LEU A 1 84 ? 2.037 -4.747 6.644 1.00 96.31 84 LEU A O 1
ATOM 638 N N . SER A 1 85 ? 2.488 -5.568 4.620 1.00 95.19 85 SER A N 1
ATOM 639 C CA . SER A 1 85 ? 1.249 -6.332 4.489 1.00 95.19 85 SER A CA 1
ATOM 640 C C . SER A 1 85 ? 1.575 -7.800 4.279 1.00 95.19 85 SER A C 1
ATOM 642 O O . SER A 1 85 ? 2.157 -8.154 3.261 1.00 95.19 85 SER A O 1
ATOM 644 N N . HIS A 1 86 ? 1.192 -8.643 5.235 1.00 90.06 86 HIS A N 1
ATOM 645 C CA . HIS A 1 86 ? 1.429 -10.084 5.172 1.00 90.06 86 HIS A CA 1
ATOM 646 C C . HIS A 1 86 ? 0.106 -10.832 5.235 1.00 90.06 86 HIS A C 1
ATOM 648 O O . HIS A 1 86 ? -0.708 -10.558 6.115 1.00 90.06 86 HIS A O 1
ATOM 654 N N . ASP A 1 87 ? -0.089 -11.764 4.306 1.00 88.00 87 ASP A N 1
ATOM 655 C CA . ASP A 1 87 ? -1.197 -12.727 4.283 1.00 88.00 87 ASP A CA 1
ATOM 656 C C . ASP A 1 87 ? -2.600 -12.091 4.244 1.00 88.00 87 ASP A C 1
ATOM 658 O O . ASP A 1 87 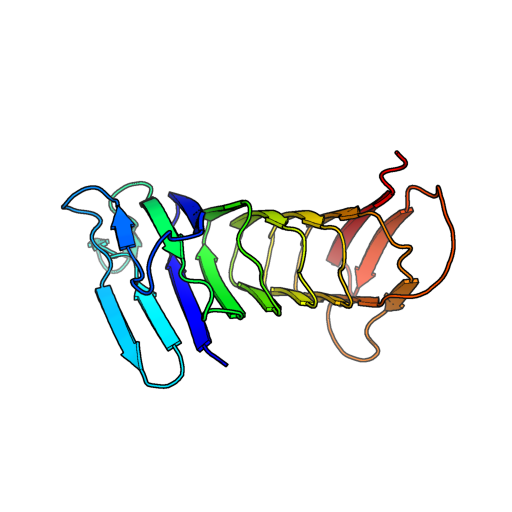? -3.608 -12.750 4.490 1.00 88.00 87 ASP A O 1
ATOM 662 N N . VAL A 1 88 ? -2.680 -10.803 3.896 1.00 89.00 88 VAL A N 1
ATOM 663 C CA . VAL A 1 88 ? -3.939 -10.113 3.603 1.00 89.00 88 VAL A CA 1
ATOM 664 C C . VAL A 1 88 ? -4.155 -10.138 2.096 1.00 89.00 88 VAL A C 1
ATOM 666 O O . VAL A 1 88 ? -3.316 -9.657 1.332 1.00 89.00 88 VAL A O 1
ATOM 669 N N . ALA A 1 89 ? -5.272 -10.713 1.660 1.00 87.81 89 ALA A N 1
ATOM 670 C CA . ALA A 1 89 ? -5.650 -10.738 0.253 1.00 87.81 89 ALA A CA 1
ATOM 671 C C . ALA A 1 89 ? -6.183 -9.366 -0.176 1.00 87.81 89 ALA A C 1
ATOM 673 O O . ALA A 1 89 ? -7.138 -8.855 0.405 1.00 87.81 89 ALA A O 1
ATOM 674 N N . TRP A 1 90 ? -5.603 -8.794 -1.228 1.00 89.88 90 TRP A N 1
ATOM 675 C CA . TRP A 1 90 ? -6.052 -7.531 -1.801 1.00 89.88 90 TRP A CA 1
ATOM 676 C C . TRP A 1 90 ? -6.458 -7.762 -3.253 1.00 89.88 90 TRP A C 1
ATOM 678 O O . TRP A 1 90 ? -5.767 -8.420 -4.009 1.00 89.88 90 TRP A O 1
ATOM 688 N N . ALA A 1 91 ? -7.581 -7.215 -3.695 1.00 87.56 91 ALA A N 1
ATOM 689 C CA . ALA A 1 91 ? -7.820 -7.078 -5.128 1.00 87.56 91 ALA A CA 1
ATOM 690 C C . ALA A 1 91 ? -7.011 -5.893 -5.672 1.00 87.56 91 ALA A C 1
ATOM 692 O O . ALA A 1 91 ? -6.406 -5.985 -6.735 1.00 87.56 91 ALA A O 1
ATOM 693 N N . GLU A 1 92 ? -6.971 -4.777 -4.940 1.00 91.69 92 GLU A N 1
ATOM 694 C CA . GLU A 1 92 ? -6.260 -3.576 -5.379 1.00 91.69 92 GLU A CA 1
ATOM 695 C C . GLU A 1 92 ? -5.513 -2.905 -4.223 1.00 91.69 92 GLU A C 1
ATOM 697 O O . GLU A 1 92 ? -6.060 -2.715 -3.134 1.00 91.69 92 GLU A O 1
ATOM 702 N N . MET A 1 93 ? -4.273 -2.500 -4.487 1.00 94.38 93 MET A N 1
ATOM 703 C CA . MET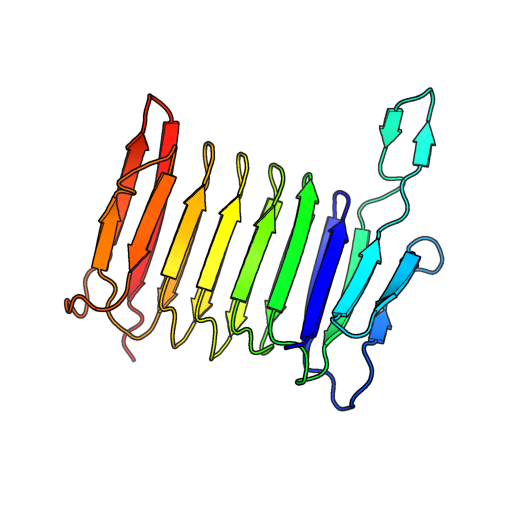 A 1 93 ? -3.433 -1.735 -3.577 1.00 94.38 93 MET A CA 1
ATOM 704 C C . MET A 1 93 ? -2.906 -0.483 -4.271 1.00 94.38 93 MET A C 1
ATOM 706 O O . MET A 1 93 ? -2.472 -0.510 -5.422 1.00 94.38 93 MET A O 1
ATOM 710 N N . ARG A 1 94 ? -2.941 0.635 -3.553 1.00 95.06 94 ARG A N 1
ATOM 711 C CA . ARG A 1 94 ? -2.451 1.918 -4.046 1.00 95.06 94 ARG A CA 1
ATOM 712 C C . ARG A 1 94 ? -1.640 2.614 -2.965 1.00 95.06 94 ARG A C 1
ATOM 714 O O . ARG A 1 94 ? -2.166 2.863 -1.884 1.00 95.06 94 ARG A O 1
ATOM 721 N N . LEU A 1 95 ? -0.380 2.920 -3.257 1.00 94.19 95 LEU A N 1
ATOM 722 C CA . LEU A 1 95 ? 0.482 3.761 -2.430 1.00 94.19 95 LEU A CA 1
ATOM 723 C C . LEU A 1 95 ? 0.560 5.147 -3.074 1.00 94.19 95 LEU A C 1
ATOM 725 O O . LEU A 1 95 ? 0.901 5.285 -4.245 1.00 94.19 95 LEU A O 1
ATOM 729 N N . GLU A 1 96 ? 0.198 6.172 -2.316 1.00 93.88 96 GLU A N 1
ATOM 730 C CA . GLU A 1 96 ? 0.176 7.566 -2.736 1.00 93.88 96 GLU A CA 1
ATOM 731 C C . GLU A 1 96 ? 1.057 8.418 -1.827 1.00 93.88 96 GLU A C 1
ATOM 733 O O . GLU A 1 96 ? 1.055 8.243 -0.607 1.00 93.88 96 GLU A O 1
ATOM 738 N N . GLY A 1 97 ? 1.737 9.401 -2.414 1.00 89.06 97 GLY A N 1
ATOM 739 C CA . GLY A 1 97 ? 2.513 10.398 -1.683 1.00 89.06 97 GLY A CA 1
ATOM 740 C C . GLY A 1 97 ? 4.004 10.329 -1.987 1.00 89.06 97 GLY A C 1
ATOM 741 O O . GLY A 1 97 ? 4.400 10.198 -3.149 1.00 89.06 97 GLY A O 1
ATOM 742 N N . THR A 1 98 ? 4.842 10.489 -0.964 1.00 88.81 98 THR A N 1
ATOM 743 C CA . THR A 1 98 ? 6.282 10.709 -1.154 1.00 88.81 98 THR A CA 1
ATOM 744 C C . THR A 1 98 ? 7.144 9.814 -0.275 1.00 88.81 98 THR A C 1
ATOM 746 O O . THR A 1 98 ? 6.805 9.541 0.878 1.00 88.81 98 THR A O 1
ATOM 749 N N . ALA A 1 99 ? 8.272 9.359 -0.832 1.00 89.12 99 ALA A N 1
ATOM 750 C CA . ALA A 1 99 ? 9.349 8.669 -0.113 1.00 89.12 99 ALA A CA 1
ATOM 751 C C . ALA A 1 99 ? 8.876 7.522 0.805 1.00 89.12 99 ALA A C 1
ATOM 753 O O . ALA A 1 99 ? 9.406 7.338 1.897 1.00 89.12 99 ALA A O 1
ATOM 754 N N . SER A 1 100 ? 7.830 6.798 0.400 1.00 92.44 100 SER A N 1
ATOM 755 C CA . SER A 1 100 ? 7.213 5.738 1.204 1.00 92.44 100 SER A CA 1
ATOM 756 C C . SER A 1 100 ? 7.585 4.363 0.665 1.00 92.44 100 SER A C 1
ATOM 758 O O . SER A 1 100 ? 7.756 4.192 -0.542 1.00 92.44 100 SER A O 1
ATOM 760 N N . GLN A 1 101 ? 7.682 3.391 1.566 1.00 94.88 101 GLN A N 1
ATOM 761 C CA . GLN A 1 101 ? 8.042 2.013 1.269 1.00 94.88 101 GLN A CA 1
ATOM 762 C C . GLN A 1 101 ? 6.873 1.078 1.570 1.00 94.88 101 GLN A C 1
ATOM 764 O O . GLN A 1 101 ? 6.232 1.179 2.616 1.00 94.88 101 GLN A O 1
ATOM 769 N N . LEU A 1 102 ? 6.633 0.126 0.679 1.00 95.56 102 LEU A N 1
ATOM 770 C CA . LEU A 1 102 ? 5.677 -0.956 0.856 1.00 95.56 102 LEU A CA 1
ATOM 771 C C . LEU A 1 102 ? 6.392 -2.301 0.739 1.00 95.56 102 LEU A C 1
ATOM 773 O O . LEU A 1 102 ? 7.095 -2.552 -0.231 1.00 95.56 102 LEU A O 1
ATOM 777 N N . GLU A 1 103 ? 6.140 -3.202 1.676 1.00 95.56 103 GLU A N 1
ATOM 778 C CA . GLU A 1 103 ? 6.449 -4.621 1.524 1.00 95.56 103 GLU A CA 1
ATOM 779 C C . GLU A 1 103 ? 5.143 -5.399 1.616 1.00 95.56 103 GLU A C 1
ATOM 781 O O . GLU A 1 103 ? 4.427 -5.316 2.615 1.00 95.56 103 GLU A O 1
ATOM 786 N N . CYS A 1 104 ? 4.799 -6.127 0.561 1.00 93.06 104 CYS A N 1
ATOM 787 C CA . CYS A 1 104 ? 3.564 -6.890 0.492 1.00 93.06 104 CYS A CA 1
ATOM 788 C C . CYS A 1 104 ? 3.872 -8.343 0.156 1.00 93.06 104 CYS A C 1
ATOM 790 O O . CYS A 1 104 ? 4.492 -8.627 -0.864 1.00 93.06 104 CYS A O 1
ATOM 792 N N . ARG A 1 105 ? 3.403 -9.262 0.998 1.00 91.50 105 ARG A N 1
ATOM 793 C CA . ARG A 1 105 ? 3.389 -10.697 0.739 1.00 91.50 105 ARG A CA 1
ATOM 794 C C . ARG A 1 105 ? 1.951 -11.185 0.796 1.00 91.50 105 ARG A C 1
ATOM 796 O O . ARG A 1 105 ? 1.332 -11.148 1.858 1.00 91.50 105 ARG A O 1
ATOM 803 N N . THR A 1 106 ? 1.418 -11.629 -0.334 1.00 86.62 106 THR A N 1
ATOM 804 C CA . THR A 1 106 ? 0.031 -12.096 -0.418 1.00 86.62 106 THR A CA 1
ATOM 805 C C . THR A 1 106 ? -0.163 -13.077 -1.563 1.00 86.62 106 THR A C 1
ATOM 807 O O . THR A 1 106 ? 0.558 -13.039 -2.551 1.00 86.62 106 THR A O 1
ATOM 810 N N . THR A 1 107 ? -1.142 -13.968 -1.460 1.00 80.50 107 THR A N 1
ATOM 811 C CA . THR A 1 107 ? -1.494 -14.860 -2.572 1.00 80.50 107 THR A CA 1
ATOM 812 C C . THR A 1 107 ? -2.221 -14.110 -3.688 1.00 80.50 107 THR A C 1
ATOM 814 O O . THR A 1 107 ? -2.082 -14.450 -4.858 1.00 80.50 107 THR A O 1
ATOM 817 N N . HIS A 1 108 ? -2.949 -13.044 -3.355 1.00 79.75 108 HIS A N 1
ATOM 818 C CA . HIS A 1 108 ? -3.824 -12.347 -4.290 1.00 79.75 108 HIS A CA 1
ATOM 819 C C . HIS A 1 108 ? -3.602 -10.836 -4.205 1.00 79.75 108 HIS A C 1
ATOM 821 O O . HIS A 1 108 ? -3.829 -10.236 -3.150 1.00 79.75 108 HIS A O 1
ATOM 827 N N . LEU A 1 109 ? -3.139 -10.252 -5.316 1.00 86.69 109 LEU A N 1
ATOM 828 C CA . LEU A 1 109 ? -3.023 -8.814 -5.546 1.00 86.69 109 LEU A CA 1
ATOM 829 C C . LEU A 1 109 ? -3.243 -8.510 -7.027 1.00 86.69 109 LEU A C 1
ATOM 831 O O . LEU A 1 109 ? -2.282 -8.488 -7.772 1.00 86.69 109 LEU A O 1
ATOM 835 N N . ASN A 1 110 ? -4.464 -8.222 -7.475 1.00 83.12 110 ASN A N 1
ATOM 836 C CA . ASN A 1 110 ? -4.698 -8.023 -8.917 1.00 83.12 110 ASN A CA 1
ATOM 837 C C . ASN A 1 110 ? -4.059 -6.734 -9.431 1.00 83.12 110 ASN A C 1
ATOM 839 O O . ASN A 1 110 ? -3.516 -6.701 -10.532 1.00 83.12 110 ASN A O 1
ATOM 843 N N . ARG A 1 111 ? -4.119 -5.650 -8.654 1.00 87.69 111 ARG A N 1
ATOM 844 C CA . ARG A 1 111 ? -3.609 -4.344 -9.090 1.00 87.69 111 ARG A CA 1
ATOM 845 C C . ARG A 1 111 ? -2.767 -3.676 -8.025 1.00 87.69 111 ARG A C 1
ATOM 847 O O . ARG A 1 111 ? -3.207 -3.550 -6.885 1.00 87.69 111 ARG A O 1
ATOM 854 N N . MET A 1 112 ? -1.614 -3.162 -8.434 1.00 91.38 112 MET A N 1
ATOM 855 C CA . MET A 1 112 ? -0.761 -2.303 -7.624 1.00 91.38 112 MET A CA 1
ATOM 856 C C . MET A 1 112 ? -0.505 -0.971 -8.332 1.00 91.38 112 MET A C 1
ATOM 858 O O . MET A 1 112 ? -0.198 -0.948 -9.521 1.00 91.38 112 MET A O 1
ATOM 862 N N . ALA A 1 113 ? -0.582 0.139 -7.601 1.00 90.81 113 ALA A N 1
ATOM 863 C CA . ALA A 1 113 ? -0.215 1.458 -8.109 1.00 90.81 113 ALA A CA 1
ATOM 864 C C . ALA A 1 113 ? 0.695 2.217 -7.132 1.00 90.81 113 ALA A C 1
ATOM 866 O O . ALA A 1 113 ? 0.353 2.364 -5.959 1.00 90.81 113 ALA A O 1
ATOM 867 N N . LEU A 1 114 ? 1.823 2.725 -7.633 1.00 90.44 114 LEU A N 1
ATOM 868 C CA . LEU A 1 114 ? 2.717 3.671 -6.961 1.00 90.44 114 LEU A CA 1
ATOM 869 C C . LEU A 1 114 ? 2.493 5.058 -7.554 1.00 90.44 114 LEU A C 1
ATOM 871 O O . LEU A 1 114 ? 2.783 5.259 -8.731 1.00 90.44 114 LEU A O 1
ATOM 875 N N . VAL A 1 115 ? 1.953 5.992 -6.772 1.00 89.75 115 VAL A N 1
ATOM 876 C CA . VAL A 1 115 ? 1.478 7.294 -7.268 1.00 89.75 115 VAL A CA 1
ATOM 877 C C . VAL A 1 115 ? 2.124 8.442 -6.507 1.00 89.75 115 VAL A C 1
ATOM 879 O O . VAL A 1 115 ? 1.763 8.721 -5.362 1.00 89.75 115 VAL A O 1
ATOM 882 N N . GLY A 1 116 ? 3.057 9.141 -7.139 1.00 85.81 116 GLY A N 1
ATOM 883 C CA . GLY A 1 116 ? 3.827 10.222 -6.529 1.00 85.81 116 GLY A CA 1
ATOM 884 C C . GLY A 1 116 ? 5.327 10.023 -6.707 1.00 85.81 116 GLY A C 1
ATOM 885 O O . GLY A 1 116 ? 5.760 9.529 -7.746 1.00 85.81 116 GLY A O 1
ATOM 886 N N . THR A 1 117 ? 6.124 10.439 -5.722 1.00 86.00 117 THR A N 1
ATOM 887 C CA . THR A 1 117 ? 7.579 10.571 -5.904 1.00 86.00 117 THR A CA 1
ATOM 888 C C . THR A 1 117 ? 8.394 9.772 -4.894 1.00 86.00 117 THR A C 1
ATOM 890 O O . THR A 1 117 ? 8.194 9.906 -3.687 1.00 86.00 117 THR A O 1
ATOM 893 N N . GLY A 1 118 ? 9.386 9.021 -5.371 1.00 87.81 118 GLY A N 1
ATOM 894 C CA . GLY A 1 118 ? 10.371 8.333 -4.535 1.00 87.81 118 GLY A CA 1
ATOM 895 C C . GLY A 1 118 ? 9.808 7.128 -3.788 1.00 87.81 118 GLY A C 1
ATOM 896 O O . GLY A 1 118 ? 10.310 6.797 -2.718 1.00 87.81 118 GLY A O 1
ATOM 897 N N . GLN A 1 119 ? 8.729 6.525 -4.282 1.00 89.56 119 GLN A N 1
ATOM 898 C CA . GLN A 1 119 ? 8.110 5.379 -3.624 1.00 89.56 119 GLN A CA 1
ATOM 899 C C . GLN A 1 119 ? 8.845 4.090 -3.959 1.00 89.56 119 GLN A C 1
ATOM 901 O O . GLN A 1 119 ? 9.302 3.911 -5.086 1.00 89.56 119 GLN A O 1
ATOM 906 N N . SER A 1 120 ? 8.902 3.169 -3.005 1.00 91.50 120 SER A N 1
ATOM 907 C CA . SER A 1 120 ? 9.424 1.825 -3.219 1.00 91.50 120 SER A CA 1
ATOM 908 C C . SER A 1 120 ? 8.394 0.769 -2.832 1.00 91.50 120 SER A C 1
ATOM 910 O O . SER A 1 120 ? 7.714 0.890 -1.815 1.00 91.50 120 SER A O 1
ATOM 912 N N . ALA A 1 121 ? 8.270 -0.286 -3.633 1.00 92.31 121 ALA A N 1
ATOM 913 C CA . ALA A 1 121 ? 7.490 -1.461 -3.269 1.00 92.31 121 ALA A CA 1
ATOM 914 C C . ALA A 1 121 ? 8.264 -2.753 -3.507 1.00 92.31 121 ALA A C 1
ATOM 916 O O . ALA A 1 121 ? 8.855 -2.931 -4.565 1.00 92.31 121 ALA A O 1
ATOM 917 N N . THR A 1 122 ? 8.193 -3.670 -2.550 1.00 92.62 122 THR A N 1
ATOM 918 C CA . THR A 1 122 ? 8.621 -5.062 -2.689 1.00 92.62 122 THR A CA 1
ATOM 919 C C . THR A 1 122 ? 7.385 -5.942 -2.578 1.00 92.62 122 THR A C 1
ATOM 921 O O . THR A 1 122 ? 6.740 -5.984 -1.532 1.00 92.62 122 THR A O 1
ATOM 924 N N . LEU A 1 123 ? 7.035 -6.634 -3.657 1.00 89.31 123 LEU A N 1
ATOM 925 C CA . LEU A 1 123 ? 5.840 -7.465 -3.755 1.00 89.31 123 LEU A CA 1
ATOM 926 C C . LEU A 1 123 ? 6.256 -8.930 -3.891 1.00 89.31 123 LEU A C 1
ATOM 928 O O . LEU A 1 123 ? 7.022 -9.266 -4.785 1.00 89.31 123 LEU A O 1
ATOM 932 N N . GLN A 1 124 ? 5.750 -9.798 -3.024 1.00 88.62 124 GLN A N 1
ATOM 933 C CA . GLN A 1 124 ? 5.851 -11.253 -3.110 1.00 88.62 124 GLN A CA 1
ATOM 934 C C . GLN A 1 124 ? 4.441 -11.806 -3.302 1.00 88.62 124 GLN A C 1
ATOM 936 O O . GLN A 1 124 ? 3.711 -11.994 -2.325 1.00 88.62 124 GLN A O 1
ATOM 941 N N . VAL A 1 125 ? 4.040 -12.001 -4.558 1.00 83.31 125 VAL A N 1
ATOM 942 C CA . VAL A 1 125 ? 2.646 -12.303 -4.909 1.00 83.31 125 VAL A CA 1
ATOM 943 C C . VAL A 1 125 ? 2.514 -13.489 -5.849 1.00 83.31 125 VAL A C 1
ATOM 945 O O . VAL A 1 125 ? 3.342 -13.677 -6.736 1.00 83.31 125 VAL A O 1
ATOM 948 N N . GLU A 1 126 ? 1.482 -14.318 -5.665 1.00 75.94 126 GLU A N 1
ATOM 949 C CA . GLU A 1 126 ? 1.234 -15.423 -6.605 1.00 75.94 126 GLU A CA 1
ATOM 950 C C . GLU A 1 126 ? 0.653 -14.894 -7.922 1.00 75.94 126 GLU A C 1
ATOM 952 O O . GLU A 1 126 ? 1.120 -15.280 -8.995 1.00 75.94 126 GLU A O 1
ATOM 957 N N . CYS A 1 127 ? -0.305 -13.966 -7.835 1.00 73.12 127 CYS A N 1
ATOM 958 C CA . CYS A 1 127 ? -0.957 -13.331 -8.976 1.00 73.12 127 CYS A CA 1
ATOM 959 C C . CYS A 1 127 ? -0.911 -11.804 -8.862 1.00 73.12 127 CYS A C 1
ATOM 961 O O . CYS A 1 127 ? -1.202 -11.258 -7.795 1.00 73.12 127 CYS A O 1
ATOM 963 N N . LEU A 1 128 ? -0.573 -11.148 -9.974 1.00 77.56 128 LEU A N 1
ATOM 964 C CA . LEU A 1 128 ? -0.702 -9.712 -10.194 1.00 77.56 128 LEU A CA 1
ATOM 965 C C . LEU A 1 128 ? -1.057 -9.483 -11.660 1.00 77.56 128 LEU A C 1
ATOM 967 O O . LEU A 1 128 ? -0.419 -10.032 -12.550 1.00 77.56 128 LEU A O 1
ATOM 971 N N . ASP A 1 129 ? -2.100 -8.703 -11.907 1.00 74.25 129 ASP A N 1
ATOM 972 C CA . ASP A 1 129 ? -2.582 -8.443 -13.264 1.00 74.25 129 ASP A CA 1
ATOM 973 C C . ASP A 1 129 ? -1.968 -7.146 -13.792 1.00 74.25 129 ASP A C 1
ATOM 975 O O . ASP A 1 129 ? -1.539 -7.079 -14.942 1.00 74.25 129 ASP A O 1
ATOM 979 N N . HIS A 1 130 ? -1.896 -6.121 -12.932 1.00 77.38 130 HIS A N 1
ATOM 980 C CA . HIS A 1 130 ? -1.409 -4.796 -13.298 1.00 77.38 130 HIS A CA 1
ATOM 981 C C . HIS A 1 130 ? -0.510 -4.176 -12.222 1.00 77.38 130 HIS A C 1
ATOM 983 O O . HIS A 1 130 ? -0.901 -4.073 -11.058 1.00 77.38 130 HIS A O 1
ATOM 989 N N . LEU A 1 131 ? 0.645 -3.647 -12.630 1.00 82.06 131 LEU A N 1
ATOM 990 C CA . LEU A 1 131 ? 1.447 -2.721 -11.827 1.00 82.06 131 LEU A CA 1
ATOM 991 C C . LEU A 1 131 ? 1.598 -1.388 -12.566 1.00 82.06 131 LEU A C 1
ATOM 993 O O . LEU A 1 131 ? 2.000 -1.351 -13.726 1.00 82.06 131 LEU A O 1
ATOM 997 N N . LEU A 1 132 ? 1.269 -0.297 -11.880 1.00 84.00 132 LEU A N 1
ATOM 998 C CA . LEU A 1 132 ? 1.355 1.072 -12.375 1.00 84.00 132 LEU A CA 1
ATOM 999 C C . LEU A 1 132 ? 2.365 1.872 -11.548 1.00 84.00 132 LEU A C 1
ATOM 1001 O O . LEU A 1 132 ? 2.243 1.941 -10.325 1.00 84.00 132 LEU A O 1
ATOM 1005 N N . LEU A 1 133 ? 3.322 2.522 -12.208 1.00 83.12 133 LEU A N 1
ATOM 1006 C CA . LEU A 1 133 ? 4.200 3.518 -11.594 1.00 83.12 133 LEU A CA 1
ATOM 1007 C C . LEU A 1 133 ? 3.870 4.888 -12.186 1.00 83.12 133 LEU A C 1
ATOM 1009 O O . LEU A 1 133 ? 4.318 5.211 -13.278 1.00 83.12 133 LEU A O 1
ATOM 1013 N N . ASP A 1 134 ? 3.110 5.703 -11.465 1.00 80.62 134 ASP A N 1
ATOM 1014 C CA . ASP A 1 134 ? 2.681 7.042 -11.876 1.00 80.62 134 ASP A CA 1
ATOM 1015 C C . ASP A 1 134 ? 3.413 8.106 -11.039 1.00 80.62 134 ASP A C 1
ATOM 1017 O O . ASP A 1 134 ? 3.146 8.278 -9.850 1.00 80.62 134 ASP A O 1
ATOM 1021 N N . GLY A 1 135 ? 4.396 8.790 -11.628 1.00 75.31 135 GLY A N 1
ATOM 1022 C CA . GLY A 1 135 ? 5.185 9.824 -10.948 1.00 75.31 135 GLY A CA 1
ATOM 1023 C C . GLY A 1 135 ? 6.702 9.637 -11.053 1.00 75.31 135 GLY A C 1
ATOM 1024 O O . GLY A 1 135 ? 7.205 9.091 -12.034 1.00 75.31 135 GLY A O 1
ATOM 1025 N N . LEU A 1 136 ? 7.472 10.157 -10.091 1.00 76.12 136 LEU A N 1
ATOM 1026 C CA . LEU A 1 136 ? 8.925 10.342 -10.245 1.00 76.12 136 LEU A CA 1
ATOM 1027 C C . LEU A 1 136 ? 9.730 9.406 -9.344 1.00 76.12 136 LEU A C 1
ATOM 1029 O O . LEU A 1 136 ? 9.449 9.305 -8.159 1.00 76.12 136 LEU A O 1
ATOM 1033 N N . ASN A 1 137 ? 10.803 8.797 -9.854 1.00 81.12 137 ASN A N 1
ATOM 1034 C CA . ASN A 1 137 ? 11.749 8.018 -9.038 1.00 81.12 137 ASN A CA 1
ATOM 1035 C C . ASN A 1 137 ? 11.098 6.879 -8.234 1.00 81.12 137 ASN A C 1
ATOM 1037 O O . ASN A 1 137 ? 11.529 6.577 -7.122 1.00 81.12 137 ASN A O 1
ATOM 1041 N N . ASN A 1 138 ? 10.042 6.271 -8.779 1.00 82.62 138 ASN A N 1
ATOM 1042 C CA . ASN A 1 138 ? 9.400 5.118 -8.161 1.00 82.62 138 ASN A CA 1
ATOM 1043 C C . ASN A 1 138 ? 10.166 3.833 -8.505 1.00 82.62 138 ASN A C 1
ATOM 1045 O O . ASN A 1 138 ? 10.682 3.671 -9.616 1.00 82.62 138 ASN A O 1
ATOM 1049 N N . HIS A 1 139 ? 10.219 2.927 -7.535 1.00 85.56 139 HIS A N 1
ATOM 1050 C CA . HIS A 1 139 ? 10.884 1.638 -7.618 1.00 85.56 139 HIS A CA 1
ATOM 1051 C C . HIS A 1 139 ? 9.916 0.517 -7.240 1.00 85.56 139 HIS A C 1
ATOM 1053 O O . HIS A 1 139 ? 9.244 0.598 -6.213 1.00 85.56 139 HIS A O 1
ATOM 1059 N N . ALA A 1 140 ? 9.871 -0.557 -8.018 1.00 86.19 140 ALA A N 1
ATOM 1060 C CA . ALA A 1 140 ? 9.127 -1.753 -7.641 1.00 86.19 140 ALA A CA 1
ATOM 1061 C C . ALA A 1 140 ? 9.971 -3.007 -7.873 1.00 86.19 140 ALA A C 1
ATOM 1063 O O . ALA A 1 140 ? 10.495 -3.205 -8.963 1.00 86.19 140 ALA A O 1
ATOM 1064 N N . THR A 1 141 ? 10.063 -3.872 -6.870 1.00 85.19 141 THR A N 1
ATOM 1065 C CA . THR A 1 141 ? 10.556 -5.240 -7.012 1.00 85.19 141 THR A CA 1
ATOM 1066 C C . THR A 1 141 ? 9.372 -6.185 -6.892 1.00 85.19 141 THR A C 1
ATOM 1068 O O . THR A 1 141 ? 8.662 -6.160 -5.890 1.00 85.19 141 THR A O 1
ATOM 1071 N N . VAL A 1 142 ? 9.149 -7.024 -7.898 1.00 82.25 142 VAL A N 1
ATOM 1072 C CA . VAL A 1 142 ? 8.038 -7.978 -7.925 1.00 82.25 142 VAL A CA 1
ATOM 1073 C C . VAL A 1 142 ? 8.596 -9.388 -8.024 1.00 82.25 142 VAL A C 1
ATOM 1075 O O . VAL A 1 142 ? 9.105 -9.796 -9.065 1.00 82.25 142 VAL A O 1
ATOM 1078 N N . ALA A 1 143 ? 8.502 -10.128 -6.927 1.00 77.88 143 ALA A N 1
ATOM 1079 C CA . ALA A 1 143 ? 8.723 -11.559 -6.864 1.00 77.88 143 ALA A CA 1
ATOM 1080 C C . ALA A 1 143 ? 7.390 -12.277 -7.096 1.00 77.88 143 ALA A C 1
ATOM 1082 O O . ALA A 1 143 ? 6.432 -12.090 -6.342 1.00 77.88 143 ALA A O 1
ATOM 1083 N N . HIS A 1 144 ? 7.319 -13.084 -8.150 1.00 69.81 144 HIS A N 1
ATOM 1084 C CA . HIS A 1 144 ? 6.057 -13.674 -8.591 1.00 69.81 144 HIS A CA 1
ATOM 1085 C C . HIS A 1 144 ? 6.214 -15.062 -9.199 1.00 69.81 144 HIS A C 1
ATOM 1087 O O . HIS A 1 144 ? 7.317 -15.463 -9.583 1.00 69.81 144 HIS A O 1
ATOM 1093 N N . ARG A 1 145 ? 5.091 -15.784 -9.299 1.00 61.81 145 ARG A N 1
ATOM 1094 C CA . ARG A 1 145 ? 5.030 -17.128 -9.893 1.00 61.81 145 ARG A CA 1
ATOM 1095 C C . ARG A 1 145 ? 4.629 -17.147 -11.374 1.00 61.81 145 ARG A C 1
ATOM 1097 O O . ARG A 1 145 ? 4.890 -18.148 -12.036 1.00 61.81 145 ARG A O 1
ATOM 1104 N N . THR A 1 146 ? 4.029 -16.084 -11.916 1.00 52.81 146 THR A N 1
ATOM 1105 C CA . THR A 1 146 ? 3.292 -16.142 -13.197 1.00 52.81 146 THR A CA 1
ATOM 1106 C C . THR A 1 146 ? 3.730 -15.042 -14.164 1.00 52.81 146 THR A C 1
ATOM 1108 O O . THR A 1 146 ? 3.479 -13.880 -13.914 1.00 52.81 146 THR A O 1
ATOM 1111 N N . ALA A 1 147 ? 4.372 -15.392 -15.286 1.00 48.09 147 ALA A N 1
ATOM 1112 C CA . ALA A 1 147 ? 5.039 -14.451 -16.204 1.00 48.09 147 ALA A CA 1
ATOM 1113 C C . ALA A 1 147 ? 4.288 -13.126 -16.528 1.00 48.09 147 ALA A C 1
ATOM 1115 O O . ALA A 1 147 ? 3.111 -13.154 -16.884 1.00 48.09 147 ALA A O 1
ATOM 1116 N N . PHE A 1 148 ? 4.996 -11.981 -16.482 1.00 52.88 148 PHE A N 1
ATOM 1117 C CA . PHE A 1 148 ? 4.461 -10.641 -16.796 1.00 52.88 148 PHE A CA 1
ATOM 1118 C C . PHE A 1 148 ? 4.920 -10.129 -18.169 1.00 52.88 148 PHE A C 1
ATOM 1120 O O . PHE A 1 148 ? 6.074 -10.334 -18.546 1.00 52.88 148 PHE A O 1
ATOM 1127 N N . ALA A 1 149 ? 4.062 -9.363 -18.855 1.00 44.91 149 ALA A N 1
ATOM 1128 C CA . ALA A 1 149 ? 4.460 -8.442 -19.921 1.00 44.91 149 ALA A CA 1
ATOM 1129 C C . ALA A 1 149 ? 4.642 -7.029 -19.351 1.00 44.91 149 ALA A C 1
ATOM 1131 O O . ALA A 1 149 ? 4.000 -6.652 -18.371 1.00 44.91 149 ALA A O 1
ATOM 1132 N N . ILE A 1 150 ? 5.484 -6.213 -19.983 1.00 52.78 150 ILE A N 1
ATOM 1133 C CA . ILE A 1 150 ? 5.604 -4.792 -19.645 1.00 52.78 150 ILE A CA 1
ATOM 1134 C C . ILE A 1 150 ? 5.195 -3.949 -20.846 1.00 52.78 150 ILE A C 1
ATOM 1136 O O . ILE A 1 150 ? 5.735 -4.131 -21.935 1.00 52.78 150 ILE A O 1
ATOM 1140 N N . GLU A 1 151 ? 4.269 -3.011 -20.637 1.00 50.47 151 GLU A N 1
ATOM 1141 C CA . GLU A 1 151 ? 3.772 -2.110 -21.674 1.00 50.47 151 GLU A CA 1
ATOM 1142 C C . GLU A 1 151 ? 3.921 -0.638 -21.245 1.00 50.47 151 GLU A C 1
ATOM 1144 O O . GLU A 1 151 ? 3.395 -0.231 -20.208 1.00 50.47 151 GLU A O 1
ATOM 1149 N N . PRO A 1 152 ? 4.600 0.222 -22.022 1.00 51.06 152 PRO A N 1
ATOM 1150 C CA . PRO A 1 152 ? 4.653 1.651 -21.712 1.00 51.06 152 PRO A CA 1
ATOM 1151 C C . PRO A 1 152 ? 3.242 2.268 -21.686 1.00 51.06 152 PRO A C 1
ATOM 1153 O O . PRO A 1 152 ? 2.389 1.917 -22.502 1.00 51.06 152 PRO A O 1
ATOM 1156 N N . LEU A 1 153 ? 2.984 3.210 -20.767 1.00 53.22 153 LEU A N 1
ATOM 1157 C CA . LEU A 1 153 ? 1.720 3.953 -20.761 1.00 53.22 153 LEU A CA 1
ATOM 1158 C C . LEU A 1 153 ? 1.615 4.801 -22.033 1.00 53.22 153 LEU A C 1
ATOM 1160 O O . LEU A 1 153 ? 2.510 5.581 -22.352 1.00 53.22 153 LEU A O 1
ATOM 1164 N N . THR A 1 154 ? 0.488 4.688 -22.732 1.00 46.50 154 THR A N 1
ATOM 1165 C CA . THR A 1 154 ? 0.176 5.477 -23.934 1.00 46.50 154 THR A CA 1
ATOM 1166 C C . THR A 1 154 ? -0.163 6.940 -23.622 1.00 46.50 154 THR A C 1
ATOM 1168 O O . THR A 1 154 ? -0.100 7.783 -24.515 1.00 46.50 154 THR A O 1
ATOM 1171 N N . ALA A 1 155 ? -0.468 7.267 -22.361 1.00 44.78 155 ALA A N 1
ATOM 1172 C CA . ALA A 1 155 ? -0.613 8.631 -21.857 1.00 44.78 155 ALA A CA 1
ATOM 1173 C C . ALA A 1 155 ? -0.198 8.705 -20.373 1.00 44.78 155 ALA A C 1
ATOM 1175 O O . ALA A 1 155 ? -0.774 8.004 -19.543 1.00 44.78 155 ALA A O 1
ATOM 1176 N N . GLY A 1 156 ? 0.783 9.552 -20.032 1.00 50.94 156 GLY A N 1
ATOM 1177 C CA . GLY A 1 156 ? 1.207 9.815 -18.646 1.00 50.94 156 GLY A CA 1
ATOM 1178 C C . GLY A 1 156 ? 2.726 9.870 -18.426 1.00 50.94 156 GLY A C 1
ATOM 1179 O O . GLY A 1 156 ? 3.515 9.672 -19.348 1.00 50.94 156 GLY A O 1
ATOM 1180 N N . LEU A 1 157 ? 3.129 10.150 -17.180 1.00 51.09 157 LEU A N 1
ATOM 1181 C CA . LEU A 1 157 ? 4.512 10.075 -16.688 1.00 51.09 157 LEU A CA 1
ATOM 1182 C C . LEU A 1 157 ? 4.685 8.765 -15.901 1.00 51.09 157 LEU A C 1
ATOM 1184 O O . LEU A 1 157 ? 4.796 8.775 -14.676 1.00 51.09 157 LEU A O 1
ATOM 1188 N N . GLY A 1 158 ? 4.634 7.623 -16.591 1.00 57.69 158 GLY A N 1
ATOM 1189 C CA . GLY A 1 158 ? 4.752 6.329 -15.922 1.00 57.69 158 GLY A CA 1
ATOM 1190 C C . GLY A 1 158 ? 4.914 5.097 -16.807 1.00 57.69 158 GLY A C 1
ATOM 1191 O O . GLY A 1 158 ? 4.717 5.154 -18.021 1.00 57.69 158 GLY A O 1
ATOM 1192 N N . CYS A 1 159 ? 5.238 3.961 -16.194 1.00 60.72 159 CYS A N 1
ATOM 1193 C CA . CYS A 1 159 ? 5.195 2.653 -16.840 1.00 60.72 159 CYS A CA 1
ATOM 1194 C C . CYS A 1 159 ? 4.050 1.792 -16.300 1.00 60.72 159 CYS A C 1
ATOM 1196 O O . CYS A 1 159 ? 3.628 1.922 -15.146 1.00 60.72 159 CYS A O 1
ATOM 1198 N N . ARG A 1 160 ? 3.536 0.914 -17.164 1.00 62.22 160 ARG A N 1
ATOM 1199 C CA . ARG A 1 160 ? 2.532 -0.087 -16.823 1.00 62.22 160 ARG A CA 1
ATOM 1200 C C . ARG A 1 160 ? 3.101 -1.475 -17.093 1.00 62.22 160 ARG A C 1
ATOM 1202 O O . ARG A 1 160 ? 3.856 -1.703 -18.030 1.00 62.22 160 ARG A O 1
ATOM 1209 N N . ILE A 1 161 ? 2.759 -2.417 -16.242 1.00 61.88 161 ILE A N 1
ATOM 1210 C CA . ILE A 1 161 ? 3.125 -3.823 -16.380 1.00 61.88 161 ILE A CA 1
ATOM 1211 C C . ILE A 1 161 ? 1.813 -4.581 -16.400 1.00 61.88 161 ILE A C 1
ATOM 1213 O O . ILE A 1 161 ? 1.021 -4.404 -15.477 1.00 61.88 161 ILE A O 1
ATOM 1217 N N . GLU A 1 162 ? 1.563 -5.350 -17.458 1.00 54.84 162 GLU A N 1
ATOM 1218 C CA . GLU A 1 162 ? 0.330 -6.119 -17.647 1.00 54.84 162 GLU A CA 1
ATOM 1219 C C . GLU A 1 162 ? 0.674 -7.598 -17.838 1.00 54.84 162 GLU A C 1
ATOM 1221 O O . GLU A 1 162 ? 1.462 -7.966 -18.708 1.00 54.84 162 GLU A O 1
ATOM 1226 N N . ALA A 1 163 ? 0.091 -8.475 -17.025 1.00 51.94 163 ALA A N 1
ATOM 1227 C CA . ALA A 1 163 ? 0.086 -9.903 -17.323 1.00 51.94 163 ALA A CA 1
ATOM 1228 C C . ALA A 1 163 ? -1.029 -10.226 -18.342 1.00 51.94 163 ALA A C 1
ATOM 1230 O O . ALA A 1 163 ? -2.075 -9.574 -18.310 1.00 51.94 163 ALA A O 1
ATOM 1231 N N . PRO A 1 164 ? -0.883 -11.257 -19.199 1.00 49.09 164 PRO A N 1
ATOM 1232 C CA . PRO A 1 164 ? 0.267 -12.148 -19.362 1.00 49.09 164 PRO A CA 1
ATOM 1233 C C . PRO A 1 164 ? 1.087 -11.871 -20.643 1.00 49.09 164 PRO A C 1
ATOM 1235 O O . PRO A 1 164 ? 0.534 -11.734 -21.731 1.00 49.09 164 PRO A O 1
ATOM 1238 N N . ALA A 1 165 ? 2.419 -11.953 -20.554 1.00 44.47 165 ALA A N 1
ATOM 1239 C CA . ALA A 1 165 ? 3.253 -12.390 -21.681 1.00 44.47 165 ALA A CA 1
ATOM 1240 C C . ALA A 1 165 ? 4.282 -13.396 -21.165 1.00 44.47 165 ALA A C 1
ATOM 1242 O O . ALA A 1 165 ? 5.035 -13.140 -20.228 1.00 44.47 165 ALA A O 1
ATOM 1243 N N . ALA A 1 166 ? 4.255 -14.591 -21.740 1.00 41.62 166 ALA A N 1
ATOM 1244 C CA . ALA A 1 166 ? 4.987 -15.745 -21.257 1.00 41.62 166 ALA A CA 1
ATOM 1245 C C . ALA A 1 166 ? 6.488 -15.660 -21.575 1.00 41.62 166 ALA A C 1
ATOM 1247 O O . ALA A 1 166 ? 6.871 -15.877 -22.718 1.00 41.62 166 ALA A O 1
ATOM 1248 N N . TYR A 1 167 ? 7.330 -15.472 -20.553 1.00 43.91 167 TYR A N 1
ATOM 1249 C CA . TYR A 1 167 ? 8.713 -15.965 -20.545 1.00 43.91 167 TYR A CA 1
ATOM 1250 C C . TYR A 1 167 ? 9.069 -16.492 -19.143 1.00 43.91 167 TYR A C 1
ATOM 1252 O O . TYR A 1 167 ? 9.368 -15.708 -18.241 1.00 43.91 167 TYR A O 1
ATOM 1260 N N . PRO A 1 168 ? 8.992 -17.813 -18.900 1.00 44.19 168 PRO A N 1
ATOM 1261 C CA . PRO A 1 168 ? 9.484 -18.390 -17.654 1.00 44.19 168 PRO A CA 1
ATOM 1262 C C . PRO A 1 168 ? 11.004 -18.170 -17.522 1.00 44.19 168 PRO A C 1
ATOM 1264 O O . PRO A 1 168 ? 11.743 -18.329 -18.490 1.00 44.19 168 PRO A O 1
ATOM 1267 N N . ASN A 1 169 ? 11.459 -17.846 -16.305 1.00 45.47 169 ASN A N 1
ATOM 1268 C CA . ASN A 1 169 ? 12.869 -17.778 -15.871 1.00 45.47 169 ASN A CA 1
ATOM 1269 C C . ASN A 1 169 ? 13.703 -16.550 -16.282 1.00 45.47 169 ASN A C 1
ATOM 1271 O O . ASN A 1 169 ? 14.929 -16.596 -16.183 1.00 45.47 169 ASN A O 1
ATOM 1275 N N . ALA A 1 170 ? 13.093 -15.436 -16.684 1.00 46.00 170 ALA A N 1
ATOM 1276 C CA . ALA A 1 170 ? 13.839 -14.220 -17.000 1.00 46.00 170 ALA A CA 1
ATOM 1277 C C . ALA A 1 170 ? 13.744 -13.190 -15.860 1.00 46.00 170 ALA A C 1
ATOM 1279 O O . ALA A 1 170 ? 12.677 -12.669 -15.559 1.00 46.00 170 ALA A O 1
ATOM 1280 N N . GLN A 1 171 ? 14.867 -12.877 -15.203 1.00 51.53 171 GLN A N 1
ATOM 1281 C CA . GLN A 1 171 ? 14.946 -11.661 -14.389 1.00 51.53 171 GLN A CA 1
ATOM 1282 C C . GLN A 1 171 ? 14.870 -10.461 -15.335 1.00 51.53 171 GLN A C 1
ATOM 1284 O O . GLN A 1 171 ? 15.786 -10.230 -16.126 1.00 51.53 171 GLN A O 1
ATOM 1289 N N . HIS A 1 172 ? 13.782 -9.702 -15.271 1.00 59.84 172 HIS A N 1
ATOM 1290 C CA . HIS A 1 172 ? 13.614 -8.507 -16.086 1.00 59.84 172 HIS A CA 1
ATOM 1291 C C . HIS A 1 172 ? 13.861 -7.282 -15.214 1.00 59.84 172 HIS A C 1
ATOM 1293 O O . HIS A 1 172 ? 13.066 -6.967 -14.331 1.00 59.84 172 HIS A O 1
ATOM 1299 N N . ARG A 1 173 ? 14.962 -6.569 -15.464 1.00 57.34 173 ARG A N 1
ATOM 1300 C CA . ARG A 1 173 ? 15.131 -5.198 -14.978 1.00 57.34 173 A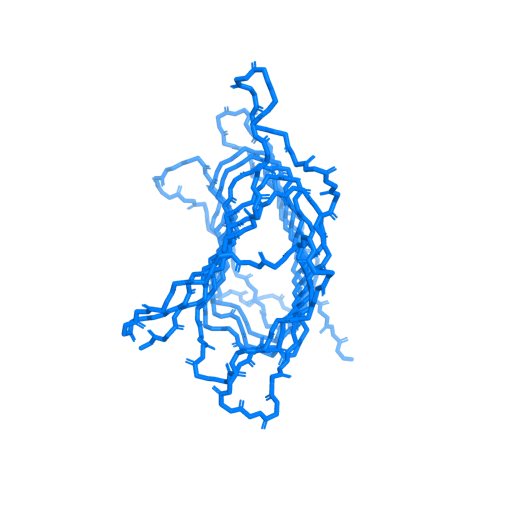RG A CA 1
ATOM 1301 C C . ARG A 1 173 ? 14.725 -4.256 -16.092 1.00 57.34 173 ARG A C 1
ATOM 1303 O O . ARG A 1 173 ? 15.386 -4.202 -17.126 1.00 57.34 173 ARG A O 1
ATOM 1310 N N . LEU A 1 174 ? 13.658 -3.505 -15.871 1.00 58.69 174 LEU A N 1
ATOM 1311 C CA . LEU A 1 174 ? 13.224 -2.466 -16.784 1.00 58.69 174 LEU A CA 1
ATOM 1312 C C . LEU A 1 174 ? 13.455 -1.105 -16.162 1.00 58.69 174 LEU A C 1
ATOM 1314 O O . LEU A 1 174 ? 12.970 -0.788 -15.077 1.00 58.69 174 LEU A O 1
ATOM 1318 N N . GLN A 1 175 ? 14.229 -0.305 -16.882 1.00 55.53 175 GLN A N 1
ATOM 1319 C CA . GLN A 1 175 ? 14.420 1.101 -16.593 1.00 55.53 175 GLN A CA 1
ATOM 1320 C C . GLN A 1 175 ? 13.527 1.867 -17.558 1.00 55.53 175 GLN A C 1
ATOM 1322 O O . GLN A 1 175 ? 13.802 1.929 -18.755 1.00 55.53 175 GLN A O 1
ATOM 1327 N N . CYS A 1 176 ? 12.431 2.415 -17.051 1.00 55.50 176 CYS A N 1
ATOM 1328 C CA . CYS A 1 176 ? 11.570 3.281 -17.835 1.00 55.50 176 CYS A CA 1
ATOM 1329 C C . CYS A 1 176 ? 12.047 4.718 -17.629 1.00 55.50 176 CYS A C 1
ATOM 1331 O O . CYS A 1 176 ? 11.949 5.265 -16.529 1.00 55.50 176 CYS A O 1
ATOM 1333 N N . GLN A 1 177 ? 12.593 5.313 -18.690 1.00 51.69 177 GLN A N 1
ATOM 1334 C CA . GLN A 1 177 ? 12.886 6.740 -18.741 1.00 51.69 177 GLN A CA 1
ATOM 1335 C C . GLN A 1 177 ? 11.744 7.466 -19.443 1.00 51.69 177 GLN A C 1
ATOM 1337 O O . GLN A 1 177 ? 11.555 7.315 -20.646 1.00 51.69 177 GLN A O 1
ATOM 1342 N N . LEU A 1 178 ? 10.988 8.267 -18.698 1.00 52.59 178 LEU A N 1
ATOM 1343 C CA . LEU A 1 178 ? 9.931 9.121 -19.244 1.00 52.59 178 LEU A CA 1
ATOM 1344 C C . LEU A 1 178 ? 10.261 10.567 -18.903 1.00 52.59 178 LEU A C 1
ATOM 1346 O O . LEU A 1 178 ? 10.369 10.907 -17.734 1.00 52.59 178 LEU A O 1
ATOM 1350 N N . ASN A 1 179 ? 10.464 11.420 -19.909 1.00 49.22 179 ASN A N 1
ATOM 1351 C CA . ASN A 1 179 ? 10.725 12.857 -19.732 1.00 49.22 179 ASN A CA 1
ATOM 1352 C C . ASN A 1 179 ? 11.860 13.199 -18.733 1.00 49.22 179 ASN A C 1
ATOM 1354 O O . ASN A 1 179 ? 11.759 14.167 -17.985 1.00 49.22 179 ASN A O 1
ATOM 1358 N N . GLY A 1 180 ? 12.938 12.402 -18.705 1.00 53.12 180 GLY A N 1
ATOM 1359 C CA . GLY A 1 180 ? 14.082 12.593 -17.792 1.00 53.12 180 GLY A CA 1
ATOM 1360 C C . GLY A 1 180 ? 13.913 11.978 -16.395 1.00 53.12 180 GLY A C 1
ATOM 1361 O O . GLY A 1 180 ? 14.768 12.161 -15.533 1.00 53.12 180 GLY A O 1
ATOM 1362 N N . LEU A 1 181 ? 12.826 11.241 -16.165 1.00 55.53 181 LEU A N 1
ATOM 1363 C CA . LEU A 1 181 ? 12.496 10.591 -14.898 1.00 55.53 181 LEU A CA 1
ATOM 1364 C C . LEU A 1 181 ? 12.954 9.138 -14.920 1.00 55.53 181 LEU A C 1
ATOM 1366 O O . LEU A 1 181 ? 12.727 8.442 -15.905 1.00 55.53 181 LEU A O 1
ATOM 1370 N N . HIS A 1 182 ? 13.568 8.673 -13.834 1.00 63.03 182 HIS A N 1
ATOM 1371 C CA . HIS A 1 182 ? 14.069 7.307 -13.720 1.00 63.03 182 HIS A CA 1
ATOM 1372 C C . HIS A 1 182 ? 13.077 6.454 -12.929 1.00 63.03 182 HIS A C 1
ATOM 1374 O O . HIS A 1 182 ? 13.037 6.532 -11.706 1.00 63.03 182 HIS A O 1
ATOM 1380 N N . GLN A 1 183 ? 12.279 5.636 -13.609 1.00 66.81 183 GLN A N 1
ATOM 1381 C CA . GLN A 1 183 ? 11.498 4.587 -12.958 1.00 66.81 183 GLN A CA 1
ATOM 1382 C C . GLN A 1 183 ? 12.199 3.248 -13.151 1.00 66.81 183 GLN A C 1
ATOM 1384 O O . GLN A 1 183 ? 12.700 2.948 -14.238 1.00 66.81 183 GLN A O 1
ATOM 1389 N N . VAL A 1 184 ? 12.250 2.443 -12.096 1.00 66.38 184 VAL A N 1
ATOM 1390 C CA . VAL A 1 184 ? 12.902 1.134 -12.141 1.00 66.38 184 VAL A CA 1
ATOM 1391 C C . VAL A 1 184 ? 11.921 0.089 -11.649 1.00 66.38 184 VAL A C 1
ATOM 1393 O O . VAL A 1 184 ? 11.410 0.182 -10.534 1.00 66.38 184 VAL A O 1
ATOM 1396 N N . VAL A 1 185 ? 11.677 -0.916 -12.482 1.00 66.25 185 VAL A N 1
ATOM 1397 C CA . VAL A 1 185 ? 10.952 -2.112 -12.070 1.00 66.25 185 VAL A CA 1
ATOM 1398 C C . VAL A 1 185 ? 11.838 -3.329 -12.252 1.00 66.25 185 VAL A C 1
ATOM 1400 O O . VAL A 1 185 ? 12.405 -3.558 -13.320 1.00 66.25 185 VAL A O 1
ATOM 1403 N N . GLU A 1 186 ? 11.957 -4.107 -11.188 1.00 65.88 186 GLU A N 1
ATOM 1404 C CA . GLU A 1 186 ? 12.710 -5.348 -11.143 1.00 65.88 186 GLU A CA 1
ATOM 1405 C C . GLU A 1 186 ? 11.739 -6.500 -10.929 1.00 65.88 186 GLU A C 1
ATOM 1407 O O . GLU A 1 186 ? 11.108 -6.627 -9.884 1.00 65.88 186 GLU A O 1
ATOM 1412 N N . VAL A 1 187 ? 11.604 -7.354 -11.934 1.00 66.00 187 VAL A N 1
ATOM 1413 C CA . VAL A 1 187 ? 10.764 -8.545 -11.867 1.00 66.00 187 VAL A CA 1
AT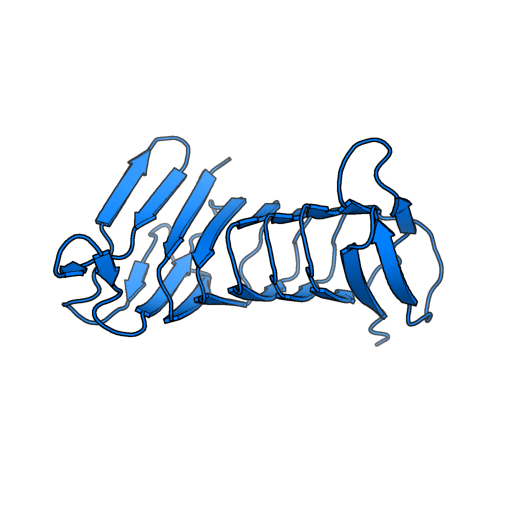OM 1414 C C . VAL A 1 187 ? 11.662 -9.751 -11.624 1.00 66.00 187 VAL A C 1
ATOM 1416 O O . VAL A 1 187 ? 12.537 -10.067 -12.434 1.00 66.00 187 VAL A O 1
ATOM 1419 N N . GLN A 1 188 ? 11.436 -10.437 -10.508 1.00 61.72 188 GLN A N 1
ATOM 1420 C CA . GLN A 1 188 ? 12.090 -11.691 -10.156 1.00 61.72 188 GLN A CA 1
ATOM 1421 C C . GLN A 1 188 ? 11.081 -12.833 -10.262 1.00 61.72 188 GLN A C 1
ATOM 1423 O O . GLN A 1 188 ? 10.100 -12.891 -9.526 1.00 61.72 188 GLN A O 1
ATOM 1428 N N . HIS A 1 189 ? 11.322 -13.771 -11.171 1.00 55.78 189 HIS A N 1
ATOM 1429 C CA . HIS A 1 189 ? 10.524 -14.991 -11.234 1.00 55.78 189 HIS A CA 1
ATOM 1430 C C . HIS A 1 189 ? 11.020 -15.958 -10.164 1.00 55.78 189 HIS A C 1
ATOM 1432 O O . HIS A 1 189 ? 12.209 -16.276 -10.126 1.00 55.78 189 HIS A O 1
ATOM 1438 N N . VAL A 1 190 ? 10.122 -16.423 -9.300 1.00 57.47 190 VAL A N 1
ATOM 1439 C CA . VAL A 1 190 ? 10.458 -17.407 -8.270 1.00 57.47 190 VAL A CA 1
ATOM 1440 C C . VAL A 1 190 ? 10.059 -18.787 -8.787 1.00 57.47 190 VAL A C 1
ATOM 1442 O O . VAL A 1 190 ? 8.879 -19.133 -8.808 1.00 57.47 190 VAL A O 1
ATOM 1445 N N . THR A 1 191 ? 11.041 -19.564 -9.244 1.00 49.38 191 THR A N 1
ATOM 1446 C CA . THR A 1 191 ? 10.869 -20.992 -9.546 1.00 49.38 191 THR A CA 1
ATOM 1447 C C . THR A 1 191 ? 10.929 -21.805 -8.260 1.00 49.38 191 THR A C 1
ATOM 1449 O O . THR A 1 191 ? 11.799 -21.561 -7.423 1.00 49.38 191 THR A O 1
ATOM 1452 N N . HIS A 1 192 ? 10.001 -22.751 -8.117 1.00 50.84 192 HIS A N 1
ATOM 1453 C CA . HIS A 1 192 ? 10.043 -23.776 -7.075 1.00 50.84 192 HIS A CA 1
ATOM 1454 C C . HIS A 1 192 ? 11.249 -24.704 -7.233 1.00 50.84 192 HIS A C 1
ATOM 1456 O O . HIS A 1 192 ? 11.589 -25.022 -8.395 1.00 50.84 192 HIS A O 1
#

pLDDT: mean 79.74, std 17.15, range [41.62, 98.0]

Sequence (192 aa):
MRTLVLRLGPGRVQLSPAAGAELIVTCANDQQPQRRDTPDGVTLTAQQRTLLGISIPSQPLHWQIQVPTDFNRITIQAAGATVLSHDVAWAEMRLEGTASQLECRTTHLNRMALVGTGQSATLQVECLDHLLLDGLNNHATVAHRTAFAIEPLTAGLGCRIEAPAAYPNAQHRLQCQLNGLHQVVEVQHVTH

Foldseek 3Di:
DEEEEEADEAAEEEEAADPDPDKDKDFDPQFAFDWDDDPRYIYTHTDWDQDPNDTDRPDHGDIYIHDYQVHAHYEYAYENYEYEYAAHAHQAYEYHDELYEYEYEYAHYAEYEYAEENYEYEYHYADYAKYKYAYANYEYEYEYAADKAWDQDPDHQITMIGDDDDDPPDFDWDFDQDPNGTYIYTYDYDDD

Organism: NCBI:txid1653858

Radius of gyration: 17.07 Å; chains: 1; bounding box: 36×51×47 Å

Secondary structure (DSSP, 8-state):
-EEEEEEE-SEEEEEEE-SSSS-EEE--GGGPPEEEEETTEEEEE---EEETTEEE-SS-EEEEEEEPTTEEEEEEEEESEEEEEES--EEEEEEEEES-EEEEEEEEEEEEEEEEES-EEEEEEEE-SEEEEEEES-EEEEEESS--EEEE-SSSSEEEEES----TT--EEEEEEETTEEEEEEEEE---